Protein 4O29 (pdb70)

InterPro domains:
  IPR000682 Protein-L-isoaspartate(D-aspartate) O-methyltransferase [MF_00090] (1-205)
  IPR000682 Protein-L-isoaspartate(D-aspartate) O-methyltransferase [PS01279] (131-146)
  IPR000682 Protein-L-isoaspartate(D-aspartate) O-methyltransferase [PTHR11579] (3-204)
  IPR000682 Protein-L-isoaspartate(D-aspartate) O-methyltransferase [TIGR00080] (3-204)
  IPR029063 S-adenosyl-L-methionine-dependent methyltransferase superfamily [G3DSA:3.40.50.150] (1-205)
  IPR029063 S-adenosyl-L-methionine-dependent methyltransferase superfamily [SSF53335] (3-204)

Organism: Pyrobaculum aerophilum (strain ATCC 51768 / DSM 7523 / JCM 9630 / CIP 104966 / NBRC 100827 / IM2) (NCBI:txid178306)

Structure (mmCIF, N/CA/C/O backbone):
data_4O29
#
_entry.id   4O29
#
_cell.length_a   73.720
_cell.length_b   35.670
_cell.length_c   66.290
_cell.angle_alpha   90.000
_cell.angle_beta   100.310
_cell.angle_gamma   90.000
#
_symmetry.space_group_name_H-M   'C 1 2 1'
#
loop_
_entity.id
_entity.type
_entity.pdbx_description
1 polymer 'Protein-L-isoaspartate O-methyltransferase'
2 non-polymer S-ADENOSYL-L-HOMOCYSTEINE
3 water water
#
loop_
_atom_site.group_PDB
_atom_site.id
_atom_site.type_symbol
_atom_site.label_atom_id
_atom_site.label_alt_id
_atom_site.label_comp_id
_atom_site.label_asym_id
_atom_site.label_entity_id
_atom_site.label_seq_id
_atom_site.pdbx_PDB_ins_code
_atom_site.Cartn_x
_atom_site.Cartn_y
_atom_site.Cartn_z
_atom_site.occupancy
_atom_site.B_iso_or_equiv
_atom_site.auth_seq_id
_atom_site.auth_comp_id
_atom_site.auth_asym_id
_atom_site.auth_atom_id
_atom_site.pdbx_PDB_model_num
ATOM 1 N N . ALA A 1 2 ? 58.144 43.605 42.293 1.00 73.31 -1 ALA A N 1
ATOM 2 C CA . ALA A 1 2 ? 58.359 45.041 42.139 1.00 73.46 -1 ALA A CA 1
ATOM 3 C C . ALA A 1 2 ? 58.027 45.529 40.721 1.00 78.18 -1 ALA A C 1
ATOM 4 O O . ALA A 1 2 ? 57.231 46.462 40.587 1.00 76.81 -1 ALA A O 1
ATOM 6 N N . LEU A 1 3 ? 58.615 44.891 39.674 1.00 76.14 0 LEU A N 1
ATOM 7 C CA . LEU A 1 3 ? 58.403 45.226 38.257 1.00 76.75 0 LEU A CA 1
ATOM 8 C C . LEU A 1 3 ? 56.950 45.037 37.808 1.00 77.63 0 LEU A C 1
ATOM 9 O O . LEU A 1 3 ? 56.432 45.870 37.063 1.00 77.19 0 LEU A O 1
ATOM 11 N N . MET A 1 4 ? 56.296 43.948 38.266 1.00 72.20 1 MET A N 1
ATOM 12 C CA . MET A 1 4 ? 54.889 43.645 37.985 1.00 69.84 1 MET A CA 1
ATOM 13 C C . MET A 1 4 ? 53.980 44.682 38.654 1.00 69.00 1 MET A C 1
ATOM 14 O O . MET A 1 4 ? 52.955 45.045 38.084 1.00 68.25 1 MET A O 1
ATOM 19 N N . ALA A 1 5 ? 54.363 45.154 39.862 1.00 62.33 2 ALA A N 1
ATOM 20 C CA . ALA A 1 5 ? 53.650 46.173 40.631 1.00 58.89 2 ALA A CA 1
ATOM 21 C C . ALA A 1 5 ? 53.831 47.545 39.982 1.00 61.57 2 ALA A C 1
ATOM 22 O O . ALA A 1 5 ? 52.874 48.313 39.933 1.00 59.31 2 ALA A O 1
ATOM 24 N N . LYS A 1 6 ? 55.050 47.840 39.465 1.00 59.53 3 LYS A N 1
ATOM 25 C CA . LYS A 1 6 ? 55.368 49.094 38.777 1.00 60.65 3 LYS A CA 1
ATOM 26 C C . LYS A 1 6 ? 54.587 49.206 37.466 1.00 64.89 3 LYS A C 1
ATOM 27 O O . LYS A 1 6 ? 54.085 50.285 37.150 1.00 64.50 3 LYS A O 1
ATOM 33 N N . ARG A 1 7 ? 54.457 48.083 36.726 1.00 62.14 4 ARG A N 1
ATOM 34 C CA . ARG A 1 7 ? 53.728 48.005 35.457 1.00 63.05 4 ARG A CA 1
ATOM 35 C C . ARG A 1 7 ? 52.209 48.131 35.669 1.00 63.92 4 ARG A C 1
ATOM 36 O O . ARG A 1 7 ? 51.568 48.876 34.929 1.00 64.23 4 ARG A O 1
ATOM 44 N N . LEU A 1 8 ? 51.650 47.410 36.680 1.00 57.25 5 LEU A N 1
ATOM 45 C CA . LEU A 1 8 ? 50.222 47.379 37.034 1.00 54.22 5 LEU A CA 1
ATOM 46 C C . LEU A 1 8 ? 49.637 48.759 37.304 1.00 56.86 5 LEU A C 1
ATOM 47 O O . LEU A 1 8 ? 48.648 49.119 36.675 1.00 55.97 5 LEU A O 1
ATOM 52 N N . VAL A 1 9 ? 50.235 49.518 38.244 1.00 53.92 6 VAL A N 1
ATOM 53 C CA . VAL A 1 9 ? 49.751 50.846 38.634 1.00 53.58 6 VAL A CA 1
ATOM 54 C C . VAL A 1 9 ? 49.932 51.912 37.550 1.00 59.67 6 VAL A C 1
ATOM 55 O O . VAL A 1 9 ? 49.129 52.847 37.483 1.00 59.42 6 VAL A O 1
ATOM 59 N N . GLU A 1 10 ? 50.951 51.740 36.672 1.00 57.90 7 GLU A N 1
ATOM 60 C CA . GLU A 1 10 ? 51.202 52.624 35.530 1.00 59.94 7 GLU A CA 1
ATOM 61 C C . GLU A 1 10 ? 50.126 52.351 34.469 1.00 61.09 7 GLU A C 1
ATOM 62 O O . GLU A 1 10 ? 49.581 53.299 33.905 1.00 61.31 7 GLU A O 1
ATOM 68 N N . GLU A 1 11 ? 49.803 51.049 34.232 1.00 55.50 8 GLU A N 1
ATOM 69 C CA . GLU A 1 11 ? 48.767 50.583 33.301 1.00 55.72 8 GLU A CA 1
ATOM 70 C C . GLU A 1 11 ? 47.410 51.117 33.723 1.00 58.82 8 GLU A C 1
ATOM 71 O O . GLU A 1 11 ? 46.600 51.495 32.879 1.00 59.58 8 GLU A O 1
ATOM 77 N N . LEU A 1 12 ? 47.179 51.149 35.043 1.00 54.02 9 LEU A N 1
ATOM 78 C CA . LEU A 1 12 ? 45.972 51.653 35.684 1.00 52.35 9 LEU A CA 1
ATOM 79 C C . LEU A 1 12 ? 45.859 53.169 35.531 1.00 57.85 9 LEU A C 1
ATOM 80 O O . LEU A 1 12 ? 44.771 53.664 35.236 1.00 57.57 9 LEU A O 1
ATOM 85 N N . GLU A 1 13 ? 46.992 53.894 35.698 1.00 56.47 10 GLU A N 1
ATOM 86 C CA . GLU A 1 13 ? 47.107 55.350 35.569 1.00 58.62 10 GLU A CA 1
ATOM 87 C C . GLU A 1 13 ? 46.695 55.844 34.171 1.00 67.09 10 GLU A C 1
ATOM 88 O O . GLU A 1 13 ? 45.933 56.809 34.078 1.00 67.49 10 GLU A O 1
ATOM 94 N N . ARG A 1 14 ? 47.180 55.177 33.097 1.00 66.85 11 ARG A N 1
ATOM 95 C CA . ARG A 1 14 ? 46.838 55.542 31.715 1.00 70.56 11 ARG A CA 1
ATOM 96 C C . ARG A 1 14 ? 45.384 55.217 31.330 1.00 75.47 11 ARG A C 1
ATOM 97 O O . ARG A 1 14 ? 44.820 55.887 30.460 1.00 77.92 11 ARG A O 1
ATOM 105 N N . ASP A 1 15 ? 44.774 54.215 32.005 1.00 69.49 12 ASP A N 1
ATOM 106 C CA . ASP A 1 15 ? 43.373 53.825 31.815 1.00 68.75 12 ASP A CA 1
ATOM 107 C C . ASP A 1 15 ? 42.458 54.882 32.433 1.00 72.92 12 ASP A C 1
ATOM 108 O O . ASP A 1 15 ? 41.290 54.987 32.054 1.00 73.34 12 ASP A O 1
ATOM 113 N N . GLY A 1 16 ? 43.009 55.646 33.378 1.00 69.14 13 GLY A N 1
ATOM 114 C CA . GLY A 1 16 ? 42.313 56.704 34.096 1.00 68.82 13 GLY A CA 1
ATOM 115 C C . GLY A 1 16 ? 41.575 56.190 35.313 1.00 69.83 13 GLY A C 1
ATOM 116 O O . GLY A 1 16 ? 40.436 56.595 35.560 1.00 69.30 13 GLY A O 1
ATOM 117 N N . ILE A 1 17 ? 42.213 55.278 36.069 1.00 64.25 14 ILE A N 1
ATOM 118 C CA . ILE A 1 17 ? 41.638 54.684 37.274 1.00 61.32 14 ILE A CA 1
ATOM 119 C C . ILE A 1 17 ? 42.330 55.312 38.468 1.00 65.39 14 ILE A C 1
ATOM 120 O O . ILE A 1 17 ? 41.657 55.850 39.348 1.00 64.40 14 ILE A O 1
ATOM 125 N N . VAL A 1 18 ? 43.672 55.253 38.481 1.00 63.17 15 VAL A N 1
ATOM 126 C CA . VAL A 1 18 ? 44.495 55.787 39.554 1.00 63.21 15 VAL A CA 1
ATOM 127 C C . VAL A 1 18 ? 44.888 57.240 39.276 1.00 71.89 15 VAL A C 1
ATOM 128 O O . VAL A 1 18 ? 46.050 57.557 38.999 1.00 73.18 15 VAL A O 1
ATOM 132 N N . LYS A 1 19 ? 43.893 58.123 39.349 1.00 70.56 16 LYS A N 1
ATOM 133 C CA . LYS A 1 19 ? 44.055 59.557 39.127 1.00 73.62 16 LYS A CA 1
ATOM 134 C C . LYS A 1 19 ? 44.995 60.160 40.188 1.00 78.35 16 LYS A C 1
ATOM 135 O O . LYS A 1 19 ? 45.876 60.959 39.859 1.00 80.75 16 LYS A O 1
ATOM 141 N N . SER A 1 20 ? 44.827 59.742 41.451 1.00 72.51 17 SER A N 1
ATOM 142 C CA . SER A 1 20 ? 45.659 60.229 42.539 1.00 72.72 17 SER A CA 1
ATOM 143 C C . SER A 1 20 ? 46.978 59.496 42.667 1.00 75.96 17 SER A C 1
ATOM 144 O O . SER A 1 20 ? 47.050 58.253 42.701 1.00 74.06 17 SER A O 1
ATOM 147 N N . GLU A 1 21 ? 48.026 60.299 42.872 1.00 73.44 18 GLU A N 1
ATOM 148 C CA . GLU A 1 21 ? 49.366 59.794 43.123 1.00 73.17 18 GLU A CA 1
ATOM 149 C C . GLU A 1 21 ? 49.374 59.112 44.491 1.00 73.48 18 GLU A C 1
ATOM 150 O O . GLU A 1 21 ? 50.001 58.069 44.637 1.00 72.46 18 GLU A O 1
ATOM 156 N N . ARG A 1 22 ? 48.650 59.674 45.477 1.00 68.12 19 ARG A N 1
ATOM 157 C CA . ARG A 1 22 ? 48.544 59.127 46.830 1.00 65.71 19 ARG A CA 1
ATOM 158 C C . ARG A 1 22 ? 47.983 57.712 46.775 1.00 67.42 19 ARG A C 1
ATOM 159 O O . ARG A 1 22 ? 48.540 56.816 47.410 1.00 65.88 19 ARG A O 1
ATOM 167 N N . VAL A 1 23 ? 46.915 57.505 45.978 1.00 63.73 20 VAL A N 1
ATOM 168 C CA . VAL A 1 23 ? 46.294 56.185 45.786 1.00 61.31 20 VAL A CA 1
ATOM 169 C C . VAL A 1 23 ? 47.300 55.223 45.147 1.00 65.20 20 VAL A C 1
ATOM 170 O O . VAL A 1 23 ? 47.380 54.066 45.556 1.00 63.98 20 VAL A O 1
ATOM 174 N N . LYS A 1 24 ? 48.063 55.700 44.158 1.00 62.22 21 LYS A N 1
ATOM 175 C CA . LYS A 1 24 ? 49.049 54.898 43.445 1.00 62.07 21 LYS A CA 1
ATOM 176 C C . LYS A 1 24 ? 50.154 54.416 44.365 1.00 64.94 21 LYS A C 1
ATOM 177 O O . LYS A 1 24 ? 50.508 53.233 44.321 1.00 64.01 21 LYS A O 1
ATOM 183 N N . ARG A 1 25 ? 50.705 55.333 45.189 1.00 61.91 22 ARG A N 1
ATOM 184 C CA . ARG A 1 25 ? 51.771 54.978 46.125 1.00 62.12 22 ARG A CA 1
ATOM 185 C C . ARG A 1 25 ? 51.326 53.834 47.017 1.00 62.96 22 ARG A C 1
ATOM 186 O O . ARG A 1 25 ? 52.110 52.912 47.233 1.00 63.11 22 ARG A O 1
ATOM 194 N N . ALA A 1 26 ? 50.057 53.867 47.487 1.00 56.26 23 ALA A N 1
ATOM 195 C CA . ALA A 1 26 ? 49.482 52.823 48.324 1.00 53.88 23 ALA A CA 1
ATOM 196 C C . ALA A 1 26 ? 49.467 51.500 47.572 1.00 55.99 23 ALA A C 1
ATOM 197 O O . ALA A 1 26 ? 49.842 50.474 48.136 1.00 55.26 23 ALA A O 1
ATOM 199 N N . LEU A 1 27 ? 49.098 51.528 46.289 1.00 51.35 24 LEU A N 1
ATOM 200 C CA . LEU A 1 27 ? 49.063 50.310 45.499 1.00 50.21 24 LEU A CA 1
ATOM 201 C C . LEU A 1 27 ? 50.443 49.721 45.327 1.00 55.77 24 LEU A C 1
ATOM 202 O O . LEU A 1 27 ? 50.629 48.516 45.536 1.00 56.02 24 LEU A O 1
ATOM 207 N N . LEU A 1 28 ? 51.417 50.582 45.014 1.00 53.16 25 LEU A N 1
ATOM 208 C CA . LEU A 1 28 ? 52.796 50.148 44.844 1.00 54.36 25 LEU A CA 1
ATOM 209 C C . LEU A 1 28 ? 53.344 49.591 46.145 1.00 58.19 25 LEU A C 1
ATOM 210 O O . LEU A 1 28 ? 53.972 48.532 46.140 1.00 58.85 25 LEU A O 1
ATOM 215 N N . THR A 1 29 ? 53.051 50.258 47.264 1.00 53.83 26 THR A N 1
ATOM 216 C CA . THR A 1 29 ? 53.527 49.809 48.564 1.00 53.92 26 THR A CA 1
ATOM 217 C C . THR A 1 29 ? 52.918 48.480 48.938 1.00 55.71 26 THR A C 1
ATOM 218 O O . THR A 1 29 ? 53.608 47.626 49.501 1.00 56.51 26 THR A O 1
ATOM 222 N N . VAL A 1 30 ? 51.628 48.321 48.656 1.00 49.67 27 VAL A N 1
ATOM 223 C CA . VAL A 1 30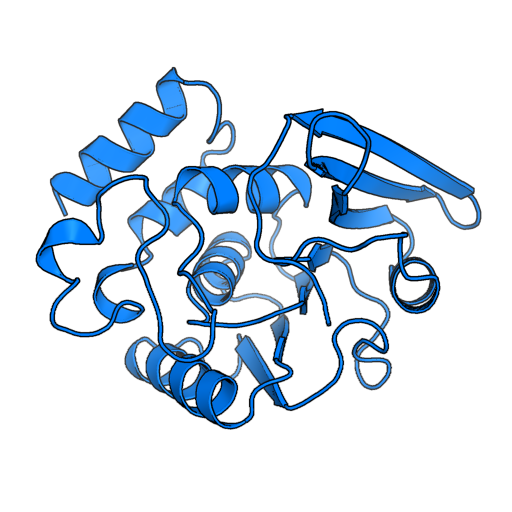 ? 50.955 47.128 49.129 1.00 48.63 27 VAL A CA 1
ATOM 224 C C . VAL A 1 30 ? 51.182 45.830 48.349 1.00 54.52 27 VAL A C 1
ATOM 225 O O . VAL A 1 30 ? 50.738 45.695 47.198 1.00 54.04 27 VAL A O 1
ATOM 229 N N . PRO A 1 31 ? 51.791 44.811 49.031 1.00 52.50 28 PRO A N 1
ATOM 230 C CA . PRO A 1 31 ? 51.963 43.508 48.383 1.00 53.06 28 PRO A CA 1
ATOM 231 C C . PRO A 1 31 ? 50.677 42.680 48.426 1.00 55.14 28 PRO A C 1
ATOM 232 O O . PRO A 1 31 ? 50.214 42.250 49.487 1.00 54.72 28 PRO A O 1
ATOM 236 N N . ARG A 1 32 ? 50.090 42.485 47.249 1.00 50.39 29 ARG A N 1
ATOM 237 C CA . ARG A 1 32 ? 48.868 41.719 47.044 1.00 49.15 29 ARG A CA 1
ATOM 238 C C . ARG A 1 32 ? 49.160 40.242 47.263 1.00 55.38 29 ARG A C 1
ATOM 239 O O . ARG A 1 32 ? 48.295 39.519 47.733 1.00 54.45 29 ARG A O 1
ATOM 247 N N . GLU A 1 33 ? 50.384 39.802 46.928 1.00 54.65 30 GLU A N 1
ATOM 248 C CA . GLU A 1 33 ? 50.922 38.451 47.109 1.00 56.70 30 GLU A CA 1
ATOM 249 C C . GLU A 1 33 ? 50.717 38.002 48.558 1.00 62.02 30 GLU A C 1
ATOM 250 O O . GLU A 1 33 ? 50.405 36.844 48.817 1.00 63.33 30 GLU A O 1
ATOM 256 N N . GLU A 1 34 ? 50.863 38.938 49.495 1.00 57.62 31 GLU A N 1
ATOM 257 C CA . GLU A 1 34 ? 50.691 38.661 50.904 1.00 57.57 31 GLU A CA 1
ATOM 258 C C . GLU A 1 34 ? 49.236 38.587 51.378 1.00 59.64 31 GLU A C 1
ATOM 259 O O . GLU A 1 34 ? 48.998 38.233 52.533 1.00 59.85 31 GLU A O 1
ATOM 265 N N . PHE A 1 35 ? 48.271 38.903 50.510 1.00 54.68 32 PHE A N 1
ATOM 266 C CA . PHE A 1 35 ? 46.848 38.808 50.847 1.00 53.38 32 PHE A CA 1
ATOM 267 C C . PHE A 1 35 ? 46.203 37.644 50.119 1.00 58.85 32 PHE A C 1
ATOM 268 O O . PHE A 1 35 ? 45.133 37.183 50.500 1.00 58.48 32 PHE A O 1
ATOM 276 N N . VAL A 1 36 ? 46.864 37.155 49.077 1.00 57.13 33 VAL A N 1
ATOM 277 C CA . VAL A 1 36 ? 46.374 36.009 48.332 1.00 58.78 33 VAL A CA 1
ATOM 278 C C . VAL A 1 36 ? 46.916 34.762 48.993 1.00 65.44 33 VAL A C 1
ATOM 279 O O . VAL A 1 36 ? 47.888 34.845 49.752 1.00 66.24 33 VAL A O 1
ATOM 283 N N . LEU A 1 37 ? 46.275 33.624 48.740 1.00 63.31 34 LEU A N 1
ATOM 284 C CA . LEU A 1 37 ? 46.717 32.360 49.296 1.00 65.98 34 LEU A CA 1
ATOM 285 C C . LEU A 1 37 ? 47.867 31.815 48.431 1.00 72.30 34 LEU A C 1
ATOM 286 O O . LEU A 1 37 ? 47.743 31.790 47.207 1.00 71.69 34 LEU A O 1
ATOM 291 N N . PRO A 1 38 ? 49.010 31.467 49.070 1.00 71.37 35 PRO A N 1
ATOM 292 C CA . PRO A 1 38 ? 50.192 30.936 48.362 1.00 73.66 35 PRO A CA 1
ATOM 293 C C . PRO A 1 38 ? 50.196 30.511 46.887 1.00 79.20 35 PRO A C 1
ATOM 294 O O . PRO A 1 38 ? 51.145 30.840 46.182 1.00 79.54 35 PRO A O 1
ATOM 298 N N . GLU A 1 39 ? 49.171 29.769 46.436 1.00 76.57 36 GLU A N 1
ATOM 299 C CA . GLU A 1 39 ? 49.022 29.297 45.057 1.00 77.48 36 GLU A CA 1
ATOM 300 C C . GLU A 1 39 ? 48.743 30.418 44.048 1.00 78.28 36 GLU A C 1
ATOM 301 O O . GLU A 1 39 ? 49.278 30.390 42.942 1.00 79.37 36 GLU A O 1
ATOM 307 N N . TYR A 1 40 ? 47.963 31.428 44.459 1.00 70.90 37 TYR A N 1
ATOM 308 C CA . TYR A 1 40 ? 47.625 32.588 43.636 1.00 68.39 37 TYR A CA 1
ATOM 309 C C . TYR A 1 40 ? 48.683 33.691 43.724 1.00 69.72 37 TYR A C 1
ATOM 310 O O . TYR A 1 40 ? 48.448 34.805 43.244 1.00 68.55 37 TYR A O 1
ATOM 319 N N . ARG A 1 41 ? 49.853 33.388 44.320 1.00 65.44 38 ARG A N 1
ATOM 320 C CA . ARG A 1 41 ? 50.921 34.379 44.443 1.00 63.80 38 ARG A CA 1
ATOM 321 C C . ARG A 1 41 ? 51.480 34.799 43.108 1.00 67.16 38 ARG A C 1
ATOM 322 O O . ARG A 1 41 ? 51.733 35.985 42.906 1.00 64.30 38 ARG A O 1
ATOM 330 N N . MET A 1 42 ? 51.592 33.846 42.169 1.00 66.75 39 MET A N 1
ATOM 331 C CA . MET A 1 42 ? 52.077 34.093 40.816 1.00 67.87 39 MET A CA 1
ATOM 332 C C . MET A 1 42 ? 51.143 35.063 40.092 1.00 70.84 39 MET A C 1
ATOM 333 O O . MET A 1 42 ? 51.624 35.995 39.446 1.00 70.69 39 MET A O 1
ATOM 338 N N . MET A 1 43 ? 49.825 34.875 40.231 1.00 66.44 40 MET A N 1
ATOM 339 C CA . MET A 1 43 ? 48.843 35.733 39.574 1.00 65.09 40 MET A CA 1
ATOM 340 C C . MET A 1 43 ? 48.394 36.946 40.374 1.00 67.01 40 MET A C 1
ATOM 341 O O . MET A 1 43 ? 47.477 37.640 39.949 1.00 65.47 40 MET A O 1
ATOM 346 N N . ALA A 1 44 ? 49.003 37.199 41.535 1.00 63.58 41 ALA A N 1
ATOM 347 C CA . ALA A 1 44 ? 48.591 38.320 42.386 1.00 61.39 41 ALA A CA 1
ATOM 348 C C . ALA A 1 44 ? 48.639 39.667 41.711 1.00 65.23 41 ALA A C 1
ATOM 349 O O . ALA A 1 44 ? 47.726 40.477 41.899 1.00 63.31 41 ALA A O 1
ATOM 351 N N . TYR A 1 45 ? 49.679 39.914 40.914 1.00 63.27 42 TYR A N 1
ATOM 352 C CA . TYR A 1 45 ? 49.738 41.196 40.259 1.00 62.71 42 TYR A CA 1
ATOM 353 C C . TYR A 1 45 ? 48.778 41.373 39.105 1.00 66.89 42 TYR A C 1
ATOM 354 O O . TYR A 1 45 ? 48.476 42.513 38.761 1.00 66.04 42 TYR A O 1
ATOM 363 N N . GLU A 1 46 ? 48.201 40.280 38.576 1.00 64.06 43 GLU A N 1
ATOM 364 C CA . GLU A 1 46 ? 47.194 40.417 37.539 1.00 64.06 43 GLU A CA 1
ATOM 365 C C . GLU A 1 46 ? 45.956 41.136 38.070 1.00 65.84 43 GLU A C 1
ATOM 366 O O . GLU A 1 46 ? 45.549 40.952 39.224 1.00 64.08 43 GLU A O 1
ATOM 372 N N . ASP A 1 47 ? 45.397 41.995 37.211 1.00 62.25 44 ASP A N 1
ATOM 373 C CA . ASP A 1 47 ? 44.270 42.877 37.476 1.00 60.43 44 ASP A CA 1
ATOM 374 C C . ASP A 1 47 ? 42.893 42.212 37.468 1.00 65.41 44 ASP A C 1
ATOM 375 O O . ASP A 1 47 ? 41.921 42.836 37.037 1.00 65.33 44 ASP A O 1
ATOM 380 N N . ARG A 1 48 ? 42.785 40.965 37.949 1.00 62.99 45 ARG A N 1
ATOM 381 C CA . ARG A 1 48 ? 41.494 40.275 38.017 1.00 63.55 45 ARG A CA 1
ATOM 382 C C . ARG A 1 48 ? 41.195 39.751 39.440 1.00 67.60 45 ARG A C 1
ATOM 383 O O . ARG A 1 48 ? 42.136 39.359 40.130 1.00 67.23 45 ARG A O 1
ATOM 391 N N . PRO A 1 49 ? 39.907 39.650 39.880 1.00 64.50 46 PRO A N 1
ATOM 392 C CA . PRO A 1 49 ? 39.620 39.151 41.240 1.00 63.92 46 PRO A CA 1
ATOM 393 C C . PRO A 1 49 ? 39.917 37.668 41.516 1.00 71.87 46 PRO A C 1
ATOM 394 O O . PRO A 1 49 ? 39.125 36.767 41.206 1.00 73.44 46 PRO A O 1
ATOM 398 N N . LEU A 1 50 ? 41.073 37.433 42.131 1.00 69.37 47 LEU A N 1
ATOM 399 C CA . LEU A 1 50 ? 41.538 36.093 42.445 1.00 71.25 47 LEU A CA 1
ATOM 400 C C . LEU A 1 50 ? 40.619 35.387 43.432 1.00 75.85 47 LEU A C 1
ATOM 401 O O . LEU A 1 50 ? 40.031 36.049 44.290 1.00 73.26 47 LEU A O 1
ATOM 406 N N . PRO A 1 51 ? 40.442 34.048 43.303 1.00 75.46 48 PRO A N 1
ATOM 407 C CA . PRO A 1 51 ? 39.547 33.341 44.234 1.00 75.84 48 PRO A CA 1
ATOM 408 C C . PRO A 1 51 ? 40.102 33.213 45.647 1.00 78.71 48 PRO A C 1
ATOM 409 O O . PRO A 1 51 ? 41.308 33.057 45.839 1.00 78.34 48 PRO A O 1
ATOM 413 N N . LEU A 1 52 ? 39.189 33.240 46.639 1.00 74.87 49 LEU A N 1
ATOM 414 C CA . LEU A 1 52 ? 39.434 33.071 48.076 1.00 74.54 49 LEU A CA 1
ATOM 415 C C . LEU A 1 52 ? 38.385 32.100 48.656 1.00 80.23 49 LEU A C 1
ATOM 416 O O . LEU A 1 52 ? 37.271 31.992 48.121 1.00 81.42 49 LEU A O 1
ATOM 421 N N . PHE A 1 53 ? 38.722 31.425 49.770 1.00 76.11 50 PHE A N 1
ATOM 422 C CA . PHE A 1 53 ? 37.815 30.494 50.439 1.00 77.24 50 PHE A CA 1
ATOM 423 C C . PHE A 1 53 ? 36.614 31.232 51.007 1.00 78.33 50 PHE A C 1
ATOM 424 O O . PHE A 1 53 ? 36.763 32.370 51.441 1.00 74.77 50 PHE A O 1
ATOM 432 N N . ALA A 1 54 ? 35.423 30.590 50.957 1.00 77.19 51 ALA A N 1
ATOM 433 C CA . ALA A 1 54 ? 34.111 31.015 51.472 1.00 76.81 51 ALA A CA 1
ATOM 434 C C . ALA A 1 54 ? 33.316 32.055 50.661 1.00 79.07 51 ALA A C 1
ATOM 435 O O . ALA A 1 54 ? 32.494 32.796 51.220 1.00 77.52 51 ALA A O 1
ATOM 437 N N . GLY A 1 55 ? 33.521 32.062 49.347 1.00 76.09 52 GLY A N 1
ATOM 438 C CA . GLY A 1 55 ? 32.823 32.978 48.445 1.00 74.85 52 GLY A CA 1
ATOM 439 C C . GLY A 1 55 ? 33.517 34.311 48.245 1.00 76.27 52 GLY A C 1
ATOM 440 O O . GLY A 1 55 ? 33.179 35.069 47.333 1.00 75.36 52 GLY A O 1
ATOM 441 N N . ALA A 1 56 ? 34.509 34.593 49.100 1.00 71.74 53 ALA A N 1
ATOM 442 C CA . ALA A 1 56 ? 35.317 35.800 49.022 1.00 69.04 53 ALA A CA 1
ATOM 443 C C . ALA A 1 56 ? 36.177 35.746 47.764 1.00 73.98 53 ALA A C 1
ATOM 444 O O . ALA A 1 56 ? 36.448 34.664 47.236 1.00 75.70 53 ALA A O 1
ATOM 446 N N . THR A 1 57 ? 36.564 36.918 47.271 1.00 69.03 54 THR A N 1
ATOM 447 C CA . THR A 1 57 ? 37.455 37.115 46.136 1.00 68.88 54 THR A CA 1
ATOM 448 C C . THR A 1 57 ? 38.211 38.396 46.418 1.00 70.86 54 THR A C 1
ATOM 449 O O . THR A 1 57 ? 37.587 39.409 46.750 1.00 69.57 54 THR A O 1
ATOM 453 N N . ILE A 1 58 ? 39.552 38.345 46.340 1.00 66.75 55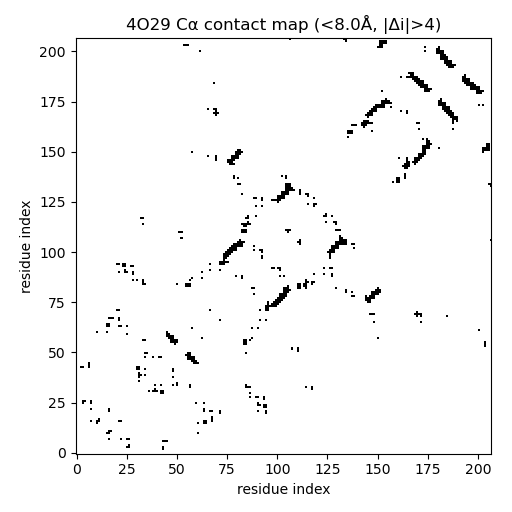 ILE A N 1
ATOM 454 C CA . ILE A 1 58 ? 40.397 39.519 46.557 1.00 64.51 55 ILE A CA 1
ATOM 455 C C . ILE A 1 58 ? 40.066 40.475 45.414 1.00 68.18 55 ILE A C 1
ATOM 456 O O . ILE A 1 58 ? 40.290 40.146 44.244 1.00 69.13 55 ILE A O 1
ATOM 461 N N . SER A 1 59 ? 39.423 41.593 45.758 1.00 63.08 56 SER A N 1
ATOM 462 C CA . SER A 1 59 ? 38.972 42.592 44.801 1.00 62.31 56 SER A CA 1
ATOM 463 C C . SER A 1 59 ? 40.112 43.071 43.922 1.00 64.46 56 SER A C 1
ATOM 464 O O . SER A 1 59 ? 41.173 43.417 44.442 1.00 64.11 56 SER A O 1
ATOM 467 N N . ALA A 1 60 ? 39.917 43.009 42.599 1.00 59.89 57 ALA A N 1
ATOM 468 C CA . ALA A 1 60 ? 40.907 43.389 41.592 1.00 59.76 57 ALA A CA 1
ATOM 469 C C . ALA A 1 60 ? 41.584 44.739 41.865 1.00 60.61 57 ALA A C 1
ATOM 470 O O . ALA A 1 60 ? 40.939 45.624 42.434 1.00 58.46 57 ALA A O 1
ATOM 472 N N . PRO A 1 61 ? 42.866 44.932 41.446 1.00 57.11 58 PRO A N 1
ATOM 473 C CA . PRO A 1 61 ? 43.550 46.219 41.696 1.00 56.40 58 PRO A CA 1
ATOM 474 C C . PRO A 1 61 ? 42.870 47.437 41.075 1.00 59.89 58 PRO A C 1
ATOM 475 O O . PRO A 1 61 ? 43.149 48.558 41.509 1.00 58.98 58 PRO A O 1
ATOM 479 N N . HIS A 1 62 ? 41.966 47.231 40.090 1.00 56.75 59 HIS A N 1
ATOM 480 C CA . HIS A 1 62 ? 41.231 48.352 39.523 1.00 57.00 59 HIS A CA 1
ATOM 481 C C . HIS A 1 62 ? 40.042 48.694 40.431 1.00 58.34 59 HIS A C 1
ATOM 482 O O . HIS A 1 62 ? 39.860 49.866 40.781 1.00 58.42 59 HIS A O 1
ATOM 489 N N . MET A 1 63 ? 39.323 47.651 40.913 1.00 52.03 60 MET A N 1
ATOM 490 C CA . MET A 1 63 ? 38.182 47.784 41.822 1.00 50.19 60 MET A CA 1
ATOM 491 C C . MET A 1 63 ? 38.577 48.539 43.107 1.00 53.55 60 MET A C 1
ATOM 492 O O . MET A 1 63 ? 37.786 49.327 43.632 1.00 52.76 60 MET A O 1
ATOM 497 N N . VAL A 1 64 ? 39.810 48.295 43.594 1.00 49.95 61 VAL A N 1
ATOM 498 C CA . VAL A 1 64 ? 40.381 48.863 44.821 1.00 48.47 61 VAL A CA 1
ATOM 499 C C . VAL A 1 64 ? 40.806 50.321 44.632 1.00 52.27 61 VAL A C 1
ATOM 500 O O . VAL A 1 64 ? 40.629 51.138 45.545 1.00 52.31 61 VAL A O 1
ATOM 504 N N . ALA A 1 65 ? 41.370 50.645 43.461 1.00 48.67 62 ALA A N 1
ATOM 505 C CA . ALA A 1 65 ? 41.851 51.994 43.163 1.00 49.09 62 ALA A CA 1
ATOM 506 C C . ALA A 1 65 ? 40.697 52.967 42.973 1.00 53.86 62 ALA A C 1
ATOM 507 O O . ALA A 1 65 ? 40.805 54.128 43.345 1.00 54.19 62 ALA A O 1
ATOM 509 N N . MET A 1 66 ? 39.600 52.481 42.401 1.00 50.61 63 MET A N 1
ATOM 510 C CA . MET A 1 66 ? 38.364 53.206 42.134 1.00 51.11 63 MET A CA 1
ATOM 511 C C . MET A 1 66 ? 37.716 53.650 43.449 1.00 53.76 63 MET A C 1
ATOM 512 O O . MET A 1 66 ? 37.310 54.799 43.575 1.00 54.22 63 MET A O 1
ATOM 517 N N . MET A 1 67 ? 37.662 52.745 44.433 1.00 48.68 64 MET A N 1
ATOM 518 C CA . MET A 1 67 ? 37.062 52.979 45.739 1.00 47.67 64 MET A CA 1
ATOM 519 C C . MET A 1 67 ? 37.883 53.895 46.623 1.00 52.08 64 MET A C 1
ATOM 520 O O . MET A 1 67 ? 37.314 54.759 47.286 1.00 51.86 64 MET A O 1
ATOM 525 N N . CYS A 1 68 ? 39.215 53.736 46.602 1.00 49.26 65 CYS A N 1
ATOM 526 C CA . CYS A 1 68 ? 40.116 54.602 47.352 1.00 49.80 65 CYS A CA 1
ATOM 527 C C . CYS A 1 68 ? 40.052 55.997 46.768 1.00 53.66 65 CYS A C 1
ATOM 528 O O . CYS A 1 68 ? 39.880 56.940 47.521 1.00 54.27 65 CYS A O 1
ATOM 531 N N . GLU A 1 69 ? 40.111 56.121 45.429 1.00 49.68 66 GLU A N 1
ATOM 532 C CA . GLU A 1 69 ? 40.013 57.385 44.696 1.00 50.75 66 GLU A CA 1
ATOM 533 C C . GLU A 1 69 ? 38.716 58.128 45.060 1.00 53.04 66 GLU A C 1
ATOM 534 O O . GLU A 1 69 ? 38.748 59.335 45.286 1.00 53.72 66 GLU A O 1
ATOM 540 N N . LEU A 1 70 ? 37.595 57.398 45.149 1.00 47.41 67 LEU A N 1
ATOM 541 C CA . LEU A 1 70 ? 36.306 57.999 45.454 1.00 47.45 67 LEU A CA 1
ATOM 542 C C . LEU A 1 70 ? 36.072 58.470 46.873 1.00 51.40 67 LEU A C 1
ATOM 543 O O . LEU A 1 70 ? 35.282 59.394 47.064 1.00 52.00 67 LEU A O 1
ATOM 548 N N . ILE A 1 71 ? 36.747 57.869 47.863 1.00 46.71 68 ILE A N 1
ATOM 549 C CA . ILE A 1 71 ? 36.618 58.268 49.271 1.00 46.60 68 ILE A CA 1
ATOM 550 C C . ILE A 1 71 ? 37.473 59.506 49.647 1.00 52.58 68 ILE A C 1
ATOM 551 O O . ILE A 1 71 ? 37.430 59.954 50.804 1.00 52.50 68 ILE A O 1
ATOM 556 N N . GLU A 1 72 ? 38.253 60.033 48.671 1.00 50.49 69 GLU A N 1
ATOM 557 C CA . GLU A 1 72 ? 39.159 61.183 48.806 1.00 52.77 69 GLU A CA 1
ATOM 558 C C . GLU A 1 72 ? 40.174 60.955 49.944 1.00 57.87 69 GLU A C 1
ATOM 559 O O . GLU A 1 72 ? 39.974 61.422 51.069 1.00 58.47 69 GLU A O 1
ATOM 565 N N . PRO A 1 73 ? 41.247 60.171 49.691 1.00 54.29 70 PRO A N 1
ATOM 566 C CA . PRO A 1 73 ? 42.193 59.859 50.773 1.00 54.25 70 PRO A CA 1
ATOM 567 C C . PRO A 1 73 ? 43.056 61.022 51.224 1.00 61.00 70 PRO A C 1
ATOM 568 O O . PRO A 1 73 ? 43.712 61.671 50.410 1.00 62.93 70 PRO A O 1
ATOM 572 N N . ARG A 1 74 ? 43.060 61.266 52.537 1.00 57.55 71 ARG A N 1
ATOM 573 C CA . ARG A 1 74 ? 43.867 62.289 53.204 1.00 60.07 71 ARG A CA 1
ATOM 574 C C . ARG A 1 74 ? 44.321 61.678 54.540 1.00 63.71 71 ARG A C 1
ATOM 575 O O . ARG A 1 74 ? 43.671 60.726 54.969 1.00 61.68 71 ARG A O 1
ATOM 583 N N . PRO A 1 75 ? 45.394 62.142 55.236 1.00 61.73 72 PRO A N 1
ATOM 584 C CA . PRO A 1 75 ? 45.753 61.499 56.516 1.00 61.27 72 PRO A CA 1
ATOM 585 C C . PRO A 1 75 ? 44.833 61.858 57.690 1.00 65.28 72 PRO A C 1
ATOM 586 O O . PRO A 1 75 ? 44.265 62.955 57.730 1.00 65.81 72 PRO A O 1
ATOM 590 N N . GLY A 1 76 ? 44.709 60.918 58.628 1.00 61.35 73 GLY A N 1
ATOM 591 C CA . GLY A 1 76 ? 43.879 61.049 59.826 1.00 61.90 73 GLY A CA 1
ATOM 592 C C . GLY A 1 76 ? 42.427 60.656 59.623 1.00 63.56 73 GLY A C 1
ATOM 593 O O . GLY A 1 76 ? 41.533 61.255 60.226 1.00 64.93 73 GLY A O 1
ATOM 594 N N . MET A 1 77 ? 42.185 59.676 58.748 1.00 56.12 74 MET A N 1
ATOM 595 C CA . MET A 1 77 ? 40.840 59.231 58.441 1.00 53.17 74 MET A CA 1
ATOM 596 C C . MET A 1 77 ? 40.453 58.034 59.280 1.00 55.36 74 MET A C 1
ATOM 597 O O . MET A 1 77 ? 41.247 57.112 59.490 1.00 54.86 74 MET A O 1
ATOM 602 N N . LYS A 1 78 ? 39.202 58.042 59.723 1.00 50.18 75 LYS A N 1
ATOM 603 C CA . LYS A 1 78 ? 38.533 56.926 60.384 1.00 47.83 75 LYS A CA 1
ATOM 604 C C . LYS A 1 78 ? 37.731 56.270 59.199 1.00 47.76 75 LYS A C 1
ATOM 605 O O . LYS A 1 78 ? 36.907 56.951 58.578 1.00 46.44 75 LYS A O 1
ATOM 611 N N . ILE A 1 79 ? 38.068 55.009 58.805 1.00 41.81 76 ILE A N 1
ATOM 612 C CA . ILE A 1 79 ? 37.435 54.321 57.661 1.00 39.04 76 ILE A CA 1
ATOM 613 C C . ILE A 1 79 ? 36.791 52.998 58.063 1.00 43.10 76 ILE A C 1
ATOM 614 O O . ILE A 1 79 ? 37.402 52.240 58.805 1.00 42.90 76 ILE A O 1
ATOM 619 N N . LEU A 1 80 ? 35.572 52.723 57.551 1.00 40.41 77 LEU A N 1
ATOM 620 C CA . LEU A 1 80 ? 34.838 51.482 57.771 1.00 40.79 77 LEU A CA 1
ATOM 621 C C . LEU A 1 80 ? 34.785 50.653 56.496 1.00 46.17 77 LEU A C 1
ATOM 622 O O . LEU A 1 80 ? 33.982 50.939 55.598 1.00 46.06 77 LEU A O 1
ATOM 627 N N . GLU A 1 81 ? 35.610 49.605 56.426 1.00 43.67 78 GLU A N 1
ATOM 628 C CA . GLU A 1 81 ? 35.565 48.729 55.270 1.00 43.20 78 GLU A CA 1
ATOM 629 C C . GLU A 1 81 ? 34.589 47.593 55.529 1.00 48.07 78 GLU A C 1
ATOM 630 O O . GLU A 1 81 ? 34.775 46.795 56.448 1.00 48.86 78 GLU A O 1
ATOM 636 N N . VAL A 1 82 ? 33.529 47.543 54.732 1.00 44.84 79 VAL A N 1
ATOM 637 C CA . VAL A 1 82 ? 32.512 46.505 54.853 1.00 45.58 79 VAL A CA 1
ATOM 638 C C . VAL A 1 82 ? 32.918 45.307 53.995 1.00 49.15 79 VAL A C 1
ATOM 639 O O . VAL A 1 82 ? 33.093 45.432 52.778 1.00 48.30 79 VAL A O 1
ATOM 643 N N . GLY A 1 83 ? 33.060 44.158 54.645 1.00 45.95 80 GLY A N 1
ATOM 644 C CA . GLY A 1 83 ? 33.430 42.928 53.965 1.00 45.70 80 GLY A CA 1
ATOM 645 C C . GLY A 1 83 ? 34.915 42.851 53.737 1.00 47.95 80 GLY A C 1
ATOM 646 O O . GLY A 1 83 ? 35.380 42.940 52.599 1.00 47.22 80 GLY A O 1
ATOM 647 N N . THR A 1 84 ? 35.654 42.656 54.831 1.00 44.76 81 THR A N 1
ATOM 648 C CA . THR A 1 84 ? 37.114 42.565 54.890 1.00 44.71 81 THR A CA 1
ATOM 649 C C . THR A 1 84 ? 37.697 41.598 53.860 1.00 50.20 81 THR A C 1
ATOM 650 O O . THR A 1 84 ? 38.536 42.005 53.060 1.00 48.83 81 THR A O 1
ATOM 654 N N . GLY A 1 85 ? 37.243 40.346 53.895 1.00 49.41 82 GLY A N 1
ATOM 655 C CA . GLY A 1 85 ? 37.735 39.284 53.026 1.00 50.21 82 GLY A CA 1
ATOM 656 C C . GLY A 1 85 ? 39.193 39.021 53.324 1.00 54.42 82 GLY A C 1
ATOM 657 O O . GLY A 1 85 ? 39.536 38.614 54.435 1.00 55.23 82 GLY A O 1
ATOM 658 N N . SER A 1 86 ? 40.064 39.302 52.360 1.00 50.33 83 SER A N 1
ATOM 659 C CA . SER A 1 86 ? 41.496 39.131 52.563 1.00 50.80 83 SER A CA 1
ATOM 660 C C . SER A 1 86 ? 42.080 40.259 53.413 1.00 53.54 83 SER A C 1
ATOM 661 O O . SER A 1 86 ? 43.118 40.061 54.035 1.00 53.89 83 SER A O 1
ATOM 664 N N . GLY A 1 87 ? 41.450 41.430 53.392 1.00 48.89 84 GLY A N 1
ATOM 665 C CA . GLY A 1 87 ? 41.952 42.613 54.079 1.00 48.45 84 GLY A CA 1
ATOM 666 C C . GLY A 1 87 ? 42.937 43.382 53.224 1.00 52.56 84 GLY A C 1
ATOM 667 O O . GLY A 1 87 ? 43.564 44.321 53.725 1.00 51.86 84 GLY A O 1
ATOM 668 N N . TYR A 1 88 ? 43.085 42.999 51.921 1.00 49.21 85 TYR A N 1
ATOM 669 C CA . TYR A 1 88 ? 43.984 43.681 50.989 1.00 49.08 85 TYR A CA 1
ATOM 670 C C . TYR A 1 88 ? 43.570 45.124 50.827 1.00 51.59 85 TYR A C 1
ATOM 671 O O . TYR A 1 88 ? 44.433 45.995 50.898 1.00 52.27 85 TYR A O 1
ATOM 680 N N . HIS A 1 89 ? 42.261 45.388 50.635 1.00 46.03 86 HIS A N 1
ATOM 681 C CA . HIS A 1 89 ? 41.749 46.744 50.483 1.00 44.90 86 HIS A CA 1
ATOM 682 C C . HIS A 1 89 ? 42.086 47.569 51.708 1.00 48.35 86 HIS A C 1
ATOM 683 O O . HIS A 1 89 ? 42.456 48.734 51.567 1.00 47.73 86 HIS A O 1
ATOM 690 N N . ALA A 1 90 ? 41.993 46.953 52.906 1.00 45.53 87 ALA A N 1
ATOM 691 C CA . ALA A 1 90 ? 42.274 47.614 54.180 1.00 45.51 87 ALA A CA 1
ATOM 692 C C . ALA A 1 90 ? 43.723 48.115 54.301 1.00 49.98 87 ALA A C 1
ATOM 693 O O . ALA A 1 90 ? 43.955 49.188 54.863 1.00 50.62 87 ALA A O 1
ATOM 695 N N . ALA A 1 91 ? 44.684 47.358 53.769 1.00 46.36 88 ALA A N 1
ATOM 696 C CA . ALA A 1 91 ? 46.085 47.760 53.815 1.00 47.28 88 ALA A CA 1
ATOM 697 C C . ALA A 1 91 ? 46.333 48.897 52.842 1.00 51.19 88 ALA A C 1
ATOM 698 O O . ALA A 1 91 ? 47.157 49.760 53.121 1.00 52.34 88 ALA A O 1
ATOM 700 N N . VAL A 1 92 ? 45.611 48.907 51.713 1.00 46.35 89 VAL A N 1
ATOM 701 C CA . VAL A 1 92 ? 45.714 49.938 50.681 1.00 46.09 89 VAL A CA 1
ATOM 702 C C . VAL A 1 92 ? 45.153 51.266 51.211 1.00 48.46 89 VAL A C 1
ATOM 703 O O . VAL A 1 92 ? 45.711 52.322 50.922 1.00 48.38 89 VAL A O 1
ATOM 707 N N . CYS A 1 93 ? 44.086 51.201 52.018 1.00 43.75 90 CYS A N 1
ATOM 708 C CA . CYS A 1 93 ? 43.499 52.387 52.630 1.00 43.75 90 CYS A CA 1
ATOM 709 C C . CYS A 1 93 ? 44.395 52.885 53.739 1.00 47.86 90 CYS A C 1
ATOM 710 O O . CYS A 1 93 ? 44.558 54.093 53.895 1.00 48.05 90 CYS A O 1
ATOM 713 N N . ALA A 1 94 ? 45.047 51.957 54.451 1.00 44.24 91 ALA A N 1
ATOM 714 C CA . ALA A 1 94 ? 45.976 52.317 55.504 1.00 45.53 91 ALA A CA 1
ATOM 715 C C . ALA A 1 94 ? 47.173 53.121 54.969 1.00 50.56 91 ALA A C 1
ATOM 716 O O . ALA A 1 94 ? 47.550 54.105 55.601 1.00 51.59 91 ALA A O 1
ATOM 718 N N . GLU A 1 95 ? 47.748 52.734 53.805 1.00 46.80 92 GLU A N 1
ATOM 719 C CA . GLU A 1 95 ? 48.881 53.443 53.185 1.00 48.22 92 GLU A CA 1
ATOM 720 C C . GLU A 1 95 ? 48.465 54.780 52.587 1.00 53.18 92 GLU A C 1
ATOM 721 O O . GLU A 1 95 ? 49.264 55.724 52.575 1.00 54.64 92 GLU A O 1
ATOM 727 N N . ALA A 1 96 ? 47.207 54.846 52.094 1.00 48.56 93 ALA A N 1
ATOM 728 C CA . ALA A 1 96 ? 46.596 56.032 51.488 1.00 48.92 93 ALA A CA 1
ATOM 729 C C . ALA A 1 96 ? 46.434 57.139 52.516 1.00 54.60 93 ALA A C 1
ATOM 730 O O . ALA A 1 96 ? 46.516 58.318 52.158 1.00 55.98 93 ALA A O 1
ATOM 732 N N . ILE A 1 97 ? 46.183 56.759 53.786 1.00 50.66 94 ILE A N 1
ATOM 733 C CA . ILE A 1 97 ? 46.061 57.692 54.908 1.00 52.07 94 ILE A CA 1
ATOM 734 C C . ILE A 1 97 ? 47.419 57.874 55.629 1.00 58.83 94 ILE A C 1
ATOM 735 O O . ILE A 1 97 ? 47.486 58.599 56.625 1.00 60.31 94 ILE A O 1
ATOM 740 N N . GLU A 1 98 ? 48.499 57.215 55.102 1.00 55.62 95 GLU A N 1
ATOM 741 C CA . GLU A 1 98 ? 49.899 57.237 55.592 1.00 57.71 95 GLU A CA 1
ATOM 742 C C . GLU A 1 98 ? 50.125 56.649 57.005 1.00 61.21 95 GLU A C 1
ATOM 743 O O . GLU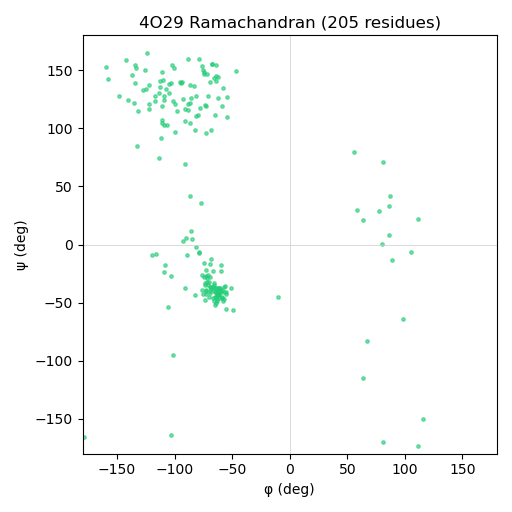 A 1 98 ? 51.157 56.914 57.634 1.00 63.40 95 GLU A O 1
ATOM 749 N N . LYS A 1 99 ? 49.166 55.793 57.449 1.00 54.89 96 LYS A N 1
ATOM 750 C CA . LYS A 1 99 ? 49.034 55.108 58.751 1.00 54.58 96 LYS A CA 1
ATOM 751 C C . LYS A 1 99 ? 48.455 55.976 59.876 1.00 58.90 96 LYS A C 1
ATOM 752 O O . LYS A 1 99 ? 48.264 55.495 61.001 1.00 59.40 96 LYS A O 1
ATOM 758 N N . LYS A 1 100 ? 48.130 57.246 59.543 1.00 55.03 97 LYS A N 1
ATOM 759 C CA . LYS A 1 100 ? 47.498 58.229 60.427 1.00 55.86 97 LYS A CA 1
ATOM 760 C C . LYS A 1 100 ? 45.991 58.052 60.281 1.00 57.51 97 LYS A C 1
ATOM 761 O O . LYS A 1 100 ? 45.443 58.252 59.192 1.00 54.92 97 LYS A O 1
ATOM 767 N N . GLY A 1 101 ? 45.354 57.649 61.372 1.00 54.99 98 GLY A N 1
ATOM 768 C CA . GLY A 1 101 ? 43.933 57.355 61.423 1.00 53.02 98 GLY A CA 1
ATOM 769 C C . GLY A 1 101 ? 43.693 55.892 61.730 1.00 55.02 98 GLY A C 1
ATOM 770 O O . GLY A 1 101 ? 44.486 55.255 62.436 1.00 55.82 98 GLY A O 1
ATOM 771 N N . ARG A 1 102 ? 42.578 55.349 61.233 1.00 48.92 99 ARG A N 1
ATOM 772 C CA . ARG A 1 102 ? 42.223 53.968 61.522 1.00 47.39 99 ARG A CA 1
ATOM 773 C C . ARG A 1 102 ? 41.275 53.378 60.503 1.00 46.99 99 ARG A C 1
ATOM 774 O O . ARG A 1 102 ? 40.368 54.058 60.017 1.00 45.13 99 ARG A O 1
ATOM 782 N N . ILE A 1 103 ? 41.492 52.096 60.192 1.00 42.22 100 ILE A N 1
ATOM 783 C CA . ILE A 1 103 ? 40.687 51.318 59.263 1.00 39.81 100 ILE A CA 1
ATOM 784 C C . ILE A 1 103 ? 39.944 50.297 60.099 1.00 45.08 100 ILE A C 1
ATOM 785 O O . ILE A 1 103 ? 40.547 49.339 60.589 1.00 46.10 100 ILE A O 1
ATOM 790 N N . TYR A 1 104 ? 38.660 50.529 60.321 1.00 41.15 101 TYR A N 1
ATOM 791 C CA . TYR A 1 104 ? 37.841 49.557 61.029 1.00 41.25 101 TYR A CA 1
ATOM 792 C C . TYR A 1 104 ? 37.223 48.688 59.929 1.00 42.41 101 TYR A C 1
ATOM 793 O O . TYR A 1 104 ? 36.663 49.225 58.978 1.00 40.47 101 TYR A O 1
ATOM 802 N N . THR A 1 105 ? 37.395 47.358 60.001 1.00 38.84 102 THR A N 1
ATOM 803 C CA . THR A 1 105 ? 36.883 46.467 58.953 1.00 37.21 102 THR A CA 1
ATOM 804 C C . THR A 1 105 ? 36.100 45.252 59.426 1.00 40.54 102 THR A C 1
ATOM 805 O O . THR A 1 105 ? 36.658 44.357 60.060 1.00 40.97 102 THR A O 1
ATOM 809 N N . ILE A 1 106 ? 34.797 45.219 59.086 1.00 36.10 103 ILE A N 1
ATOM 810 C CA . ILE A 1 106 ? 33.849 44.165 59.472 1.00 36.54 103 ILE A CA 1
ATOM 811 C C . ILE A 1 106 ? 33.711 43.034 58.422 1.00 39.94 103 ILE A C 1
ATOM 812 O O . ILE A 1 106 ? 33.670 43.310 57.221 1.00 37.51 103 ILE A O 1
ATOM 817 N N . GLU A 1 107 ? 33.621 41.763 58.893 1.00 38.61 104 GLU A N 1
ATOM 818 C CA . GLU A 1 107 ? 33.515 40.541 58.073 1.00 39.41 104 GLU A CA 1
ATOM 819 C C . GLU A 1 107 ? 32.530 39.502 58.668 1.00 46.83 104 GLU A C 1
ATOM 820 O O . GLU A 1 107 ? 32.681 39.077 59.817 1.00 47.25 104 GLU A O 1
ATOM 826 N N . ILE A 1 108 ? 31.535 39.091 57.863 1.00 45.10 105 ILE A N 1
ATOM 827 C CA . ILE A 1 108 ? 30.523 38.126 58.287 1.00 47.84 105 ILE A CA 1
ATOM 828 C C . ILE A 1 108 ? 31.116 36.765 58.633 1.00 53.12 105 ILE A C 1
ATOM 829 O O . ILE A 1 108 ? 30.683 36.137 59.596 1.00 54.54 105 ILE A O 1
ATOM 834 N N . VAL A 1 109 ? 32.123 36.333 57.873 1.00 49.60 106 VAL A N 1
ATOM 835 C CA . VAL A 1 109 ? 32.764 35.052 58.117 1.00 51.65 106 VAL A CA 1
ATOM 836 C C . VAL A 1 109 ? 33.875 35.151 59.134 1.00 55.91 106 VAL A C 1
ATOM 837 O O . VAL A 1 109 ? 34.874 35.851 58.940 1.00 53.76 106 VAL A O 1
ATOM 841 N N . LYS A 1 110 ? 33.722 34.370 60.202 1.00 55.75 107 LYS A N 1
ATOM 842 C CA . LYS A 1 110 ? 34.709 34.274 61.271 1.00 57.16 107 LYS A CA 1
ATOM 843 C C . LYS A 1 110 ? 36.043 33.837 60.689 1.00 61.74 107 LYS A C 1
ATOM 844 O O . LYS A 1 110 ? 37.058 34.478 60.947 1.00 60.21 107 LYS A O 1
ATOM 850 N N . GLU A 1 111 ? 36.024 32.779 59.868 1.00 60.36 108 GLU A N 1
ATOM 851 C CA . GLU A 1 111 ? 37.209 32.231 59.212 1.00 60.68 108 GLU A CA 1
ATOM 852 C C . GLU A 1 111 ? 37.902 33.286 58.377 1.00 61.19 108 GLU A C 1
ATOM 853 O O . GLU A 1 111 ? 39.117 33.458 58.486 1.00 59.42 108 GLU A O 1
ATOM 859 N N . LEU A 1 112 ? 37.129 34.018 57.575 1.00 57.21 109 LEU A N 1
ATOM 860 C CA . LEU A 1 112 ? 37.700 35.069 56.747 1.00 54.55 109 LEU A CA 1
ATOM 861 C C . LEU A 1 112 ? 38.358 36.162 57.582 1.00 58.54 109 LEU A C 1
ATOM 862 O O . LEU A 1 112 ? 39.493 36.558 57.290 1.00 58.00 109 LEU A O 1
ATOM 867 N N . ALA A 1 113 ? 37.705 36.574 58.675 1.00 55.35 110 ALA A N 1
ATOM 868 C CA . ALA A 1 113 ? 38.260 37.590 59.567 1.00 54.35 110 ALA A CA 1
ATOM 869 C C . ALA A 1 113 ? 39.593 37.157 60.183 1.00 59.59 110 ALA A C 1
ATOM 870 O O . ALA A 1 113 ? 40.499 37.983 60.318 1.00 58.17 110 ALA A O 1
ATOM 872 N N . VAL A 1 114 ? 39.726 35.863 60.515 1.00 58.54 111 VAL A N 1
ATOM 873 C CA . VAL A 1 114 ? 40.954 35.314 61.093 1.00 60.22 111 VAL A CA 1
ATOM 874 C C . VAL A 1 114 ? 42.098 35.386 60.073 1.00 63.26 111 VAL A C 1
ATOM 875 O O . VAL A 1 114 ? 43.233 35.647 60.466 1.00 64.16 111 VAL A O 1
ATOM 879 N N . PHE A 1 115 ? 41.801 35.212 58.776 1.00 57.77 112 PHE A N 1
ATOM 880 C CA . PHE A 1 115 ? 42.810 35.279 57.716 1.00 56.71 112 PHE A CA 1
ATOM 881 C C . PHE A 1 115 ? 43.225 36.720 57.424 1.00 58.55 112 PHE A C 1
ATOM 882 O O . PHE A 1 115 ? 44.415 36.964 57.224 1.00 58.74 112 PHE A O 1
ATOM 890 N N . ALA A 1 116 ? 42.254 37.664 57.367 1.00 52.53 113 ALA A N 1
ATOM 891 C CA . ALA A 1 116 ? 42.548 39.070 57.090 1.00 50.16 113 ALA A CA 1
ATOM 892 C C . ALA A 1 116 ? 43.405 39.667 58.203 1.00 55.40 113 ALA A C 1
ATOM 893 O O . ALA A 1 116 ? 44.488 40.176 57.917 1.00 54.64 113 ALA A O 1
ATOM 895 N N . ALA A 1 117 ? 42.980 39.483 59.472 1.00 53.94 114 ALA A N 1
ATOM 896 C CA . ALA A 1 117 ? 43.704 39.958 60.658 1.00 55.42 114 ALA A CA 1
ATOM 897 C C . ALA A 1 117 ? 45.147 39.422 60.705 1.00 61.83 114 ALA A C 1
ATOM 898 O O . ALA A 1 117 ? 46.054 40.130 61.145 1.00 62.17 114 ALA A O 1
ATOM 900 N N . GLN A 1 118 ? 45.347 38.175 60.237 1.00 59.88 115 GLN A N 1
ATOM 901 C CA . GLN A 1 118 ? 46.619 37.451 60.161 1.00 61.83 115 GLN A CA 1
ATOM 902 C C . GLN A 1 118 ? 47.583 38.147 59.189 1.00 64.90 115 GLN A C 1
ATOM 903 O O . GLN A 1 118 ? 48.714 38.473 59.567 1.00 65.92 115 GLN A O 1
ATOM 909 N N . ASN A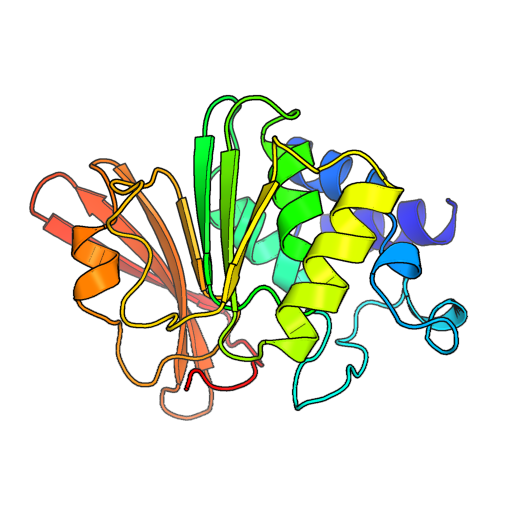 1 119 ? 47.105 38.418 57.958 1.00 59.19 116 ASN A N 1
ATOM 910 C CA . ASN A 1 119 ? 47.887 39.099 56.928 1.00 57.88 116 ASN A CA 1
ATOM 911 C C . ASN A 1 119 ? 48.224 40.526 57.342 1.00 60.52 116 ASN A C 1
ATOM 912 O O . ASN A 1 119 ? 49.331 40.983 57.063 1.00 60.38 116 ASN A O 1
ATOM 917 N N . LEU A 1 120 ? 47.280 41.222 58.017 1.00 56.15 117 LEU A N 1
ATOM 918 C CA . LEU A 1 120 ? 47.451 42.604 58.477 1.00 55.59 117 LEU A CA 1
ATOM 919 C C . LEU A 1 120 ? 48.465 42.729 59.601 1.00 63.05 117 LEU A C 1
ATOM 920 O O . LEU A 1 120 ? 48.955 43.825 59.858 1.00 63.32 117 LEU A O 1
ATOM 925 N N . GLU A 1 121 ? 48.802 41.608 60.242 1.00 62.48 118 GLU A N 1
ATOM 926 C CA . GLU A 1 121 ? 49.816 41.575 61.283 1.00 65.81 118 GLU A CA 1
ATOM 927 C C . GLU A 1 121 ? 51.184 41.275 60.681 1.00 71.48 118 GLU A C 1
ATOM 928 O O . GLU A 1 121 ? 52.160 41.877 61.110 1.00 72.75 118 GLU A O 1
ATOM 934 N N . ARG A 1 122 ? 51.241 40.398 59.650 1.00 68.36 119 ARG A N 1
ATOM 935 C CA . ARG A 1 122 ? 52.464 39.997 58.930 1.00 70.05 119 ARG A CA 1
ATOM 936 C C . ARG A 1 122 ? 53.211 41.157 58.260 1.00 74.14 119 ARG A C 1
ATOM 937 O O . ARG A 1 122 ? 54.413 41.048 58.013 1.00 75.92 119 ARG A O 1
ATOM 945 N N . LEU A 1 123 ? 52.507 42.260 57.984 1.00 68.70 120 LEU A N 1
ATOM 946 C CA . LEU A 1 123 ? 53.071 43.424 57.306 1.00 67.88 120 LEU A CA 1
ATOM 947 C C . LEU A 1 123 ? 53.251 44.659 58.184 1.00 71.50 120 LEU A C 1
ATOM 948 O O . LEU A 1 123 ? 54.095 45.502 57.865 1.00 72.42 120 LEU A O 1
ATOM 953 N N . GLY A 1 124 ? 52.477 44.749 59.269 1.00 66.76 121 GLY A N 1
ATOM 954 C CA . GLY A 1 124 ? 52.539 45.849 60.233 1.00 67.06 121 GLY A CA 1
ATOM 955 C C . GLY A 1 124 ? 51.340 46.777 60.263 1.00 67.06 121 GLY A C 1
ATOM 956 O O . GLY A 1 124 ? 51.450 47.914 60.736 1.00 67.04 121 GLY A O 1
ATOM 957 N N . TYR A 1 125 ? 50.182 46.297 59.783 1.00 60.55 122 TYR A N 1
ATOM 958 C CA . TYR A 1 125 ? 48.964 47.095 59.752 1.00 58.32 122 TYR A CA 1
ATOM 959 C C . TYR A 1 125 ? 48.114 46.983 61.018 1.00 63.37 122 TYR A C 1
ATOM 960 O O . TYR A 1 125 ? 47.191 47.778 61.182 1.00 62.47 122 TYR A O 1
ATOM 969 N N . TRP A 1 126 ? 48.441 46.048 61.934 1.00 61.69 123 TRP A N 1
ATOM 970 C CA . TRP A 1 126 ? 47.739 45.882 63.210 1.00 62.88 123 TRP A CA 1
ATOM 971 C C . TRP A 1 126 ? 47.789 47.191 64.015 1.00 67.70 123 TRP A C 1
ATOM 972 O O . TRP A 1 126 ? 48.841 47.822 64.103 1.00 68.58 123 TRP A O 1
ATOM 974 N N . GLY A 1 127 ? 46.654 47.578 64.578 1.00 63.70 124 GLY A N 1
ATOM 975 C CA . GLY A 1 127 ? 46.517 48.841 65.289 1.00 64.39 124 GLY A CA 1
ATOM 976 C C . GLY A 1 127 ? 45.888 49.822 64.328 1.00 65.53 124 GLY A C 1
ATOM 977 O O . GLY A 1 127 ? 44.739 50.218 64.521 1.00 64.31 124 GLY A O 1
ATOM 978 N N . VAL A 1 128 ? 46.603 50.138 63.225 1.00 60.96 125 VAL A N 1
ATOM 979 C CA . VAL A 1 128 ? 46.105 51.028 62.162 1.00 58.60 125 VAL A CA 1
ATOM 980 C C . VAL A 1 128 ? 44.816 50.424 61.573 1.00 59.33 125 VAL A C 1
ATOM 981 O O . VAL A 1 128 ? 43.848 51.142 61.322 1.00 58.13 125 VAL A O 1
ATOM 985 N N . VAL A 1 129 ? 44.806 49.096 61.390 1.00 54.21 126 VAL A N 1
ATOM 986 C CA . VAL A 1 129 ? 43.659 48.347 60.880 1.00 51.45 126 VAL A CA 1
ATOM 987 C C . VAL A 1 129 ? 43.110 47.434 62.005 1.00 56.94 126 VAL A C 1
ATOM 988 O O . VAL A 1 129 ? 43.895 46.789 62.716 1.00 58.46 126 VAL A O 1
ATOM 992 N N . GLU A 1 130 ? 41.763 47.401 62.169 1.00 52.34 127 GLU A N 1
ATOM 993 C CA . GLU A 1 130 ? 41.058 46.569 63.155 1.00 53.16 127 GLU A CA 1
ATOM 994 C C . GLU A 1 130 ? 40.015 45.685 62.461 1.00 55.66 127 GLU A C 1
ATOM 995 O O . GLU A 1 130 ? 39.255 46.168 61.613 1.00 53.24 127 GLU A O 1
ATOM 1001 N N . VAL A 1 131 ? 39.992 44.389 62.819 1.00 53.28 128 VAL A N 1
ATOM 1002 C CA . VAL A 1 131 ? 39.083 43.403 62.226 1.00 52.24 128 VAL A CA 1
ATOM 1003 C C . VAL A 1 131 ? 37.966 42.998 63.194 1.00 57.43 128 VAL A C 1
ATOM 1004 O O . VAL A 1 131 ? 38.232 42.717 64.363 1.00 59.55 128 VAL A O 1
ATOM 1008 N N . TYR A 1 132 ? 36.715 42.973 62.695 1.00 53.09 129 TYR A N 1
ATOM 1009 C CA . TYR A 1 132 ? 35.524 42.601 63.463 1.00 54.57 129 TYR A CA 1
ATOM 1010 C C . TYR A 1 132 ? 34.708 41.524 62.772 1.00 58.20 129 TYR A C 1
ATOM 1011 O O . TYR A 1 132 ? 34.423 41.627 61.578 1.00 56.86 129 TYR A O 1
ATOM 1020 N N . HIS A 1 133 ? 34.309 40.511 63.523 1.00 56.51 130 HIS A N 1
ATOM 1021 C CA . HIS A 1 133 ? 33.481 39.455 62.979 1.00 56.67 130 HIS A CA 1
ATOM 1022 C C . HIS A 1 133 ? 32.029 39.870 63.214 1.00 61.75 130 HIS A C 1
ATOM 1023 O O . HIS A 1 133 ? 31.561 39.854 64.357 1.00 63.68 130 HIS A O 1
ATOM 1030 N N . GLY A 1 134 ? 31.344 40.275 62.145 1.00 56.55 131 GLY A N 1
ATOM 1031 C CA . GLY A 1 134 ? 29.954 40.703 62.252 1.00 57.00 131 GLY A CA 1
ATOM 1032 C C . GLY A 1 134 ? 29.247 41.119 60.973 1.00 59.71 131 GLY A C 1
ATOM 1033 O O . GLY A 1 134 ? 29.745 40.864 59.874 1.00 58.13 131 GLY A O 1
ATOM 1034 N N . ASP A 1 135 ? 28.078 41.790 61.117 1.00 56.52 132 ASP A N 1
ATOM 1035 C CA . ASP A 1 135 ? 27.259 42.235 59.992 1.00 55.05 132 ASP A CA 1
ATOM 1036 C C . ASP A 1 135 ? 27.617 43.578 59.382 1.00 58.32 132 ASP A C 1
ATOM 1037 O O . ASP A 1 135 ? 27.672 44.613 60.054 1.00 58.25 132 ASP A O 1
ATOM 1042 N N . GLY A 1 136 ? 27.828 43.530 58.078 1.00 54.21 133 GLY A N 1
ATOM 1043 C CA . GLY A 1 136 ? 28.133 44.695 57.265 1.00 52.64 133 GLY A CA 1
ATOM 1044 C C . GLY A 1 136 ? 27.000 45.702 57.255 1.00 57.52 133 GLY A C 1
ATOM 1045 O O . GLY A 1 136 ? 27.251 46.905 57.329 1.00 56.29 133 GLY A O 1
ATOM 1046 N N . LYS A 1 137 ? 25.743 45.215 57.190 1.00 55.81 134 LYS A N 1
ATOM 1047 C CA . LYS A 1 137 ? 24.535 46.047 57.185 1.00 56.55 134 LYS A CA 1
ATOM 1048 C C . LYS A 1 137 ? 24.431 46.837 58.484 1.00 62.40 134 LYS A C 1
ATOM 1049 O O . LYS A 1 137 ? 24.137 48.028 58.460 1.00 62.05 134 LYS A O 1
ATOM 1055 N N . LYS A 1 138 ? 24.696 46.178 59.612 1.00 60.82 135 LYS A N 1
ATOM 1056 C CA . LYS A 1 138 ? 24.672 46.800 60.929 1.00 62.12 135 LYS A CA 1
ATOM 1057 C C . LYS A 1 138 ? 25.740 47.890 61.030 1.00 66.99 135 LYS A C 1
ATOM 1058 O O . LYS A 1 138 ? 25.446 49.018 61.438 1.00 67.08 135 LYS A O 1
ATOM 1064 N N . GLY A 1 139 ? 26.956 47.544 60.622 1.00 63.22 136 GLY A N 1
ATOM 1065 C CA . GLY A 1 139 ? 28.101 48.442 60.668 1.00 62.16 136 GLY A CA 1
ATOM 1066 C C . GLY A 1 139 ? 28.713 48.482 62.049 1.00 68.18 136 GLY A C 1
ATOM 1067 O O . GLY A 1 139 ? 28.371 47.664 62.908 1.00 69.05 136 GLY A O 1
ATOM 1068 N N . LEU A 1 140 ? 29.638 49.426 62.271 1.00 65.81 137 LEU A N 1
ATOM 1069 C CA . LEU A 1 140 ? 30.265 49.580 63.578 1.00 67.65 137 LEU A CA 1
ATOM 1070 C C . LEU A 1 140 ? 29.858 50.867 64.267 1.00 72.44 137 LEU A C 1
ATOM 1071 O O . LEU A 1 140 ? 30.525 51.895 64.119 1.00 71.83 137 LEU A O 1
ATOM 1076 N N . GLU A 1 141 ? 28.789 50.804 65.073 1.00 70.51 138 GLU A N 1
ATOM 1077 C CA . GLU A 1 141 ? 28.326 51.973 65.831 1.00 71.65 138 GLU A CA 1
ATOM 1078 C C . GLU A 1 141 ? 29.181 52.227 67.097 1.00 76.07 138 GLU A C 1
ATO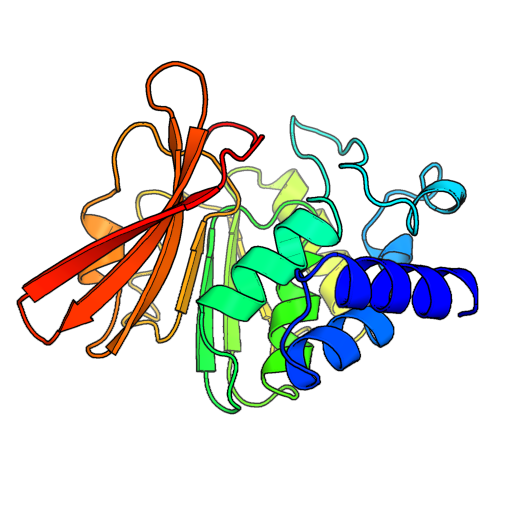M 1079 O O . GLU A 1 141 ? 29.032 53.264 67.746 1.00 77.02 138 GLU A O 1
ATOM 1085 N N . LYS A 1 142 ? 30.101 51.304 67.417 1.00 72.09 139 LYS A N 1
ATOM 1086 C CA . LYS A 1 142 ? 31.018 51.412 68.558 1.00 73.76 139 LYS A CA 1
ATOM 1087 C C . LYS A 1 142 ? 32.098 52.486 68.278 1.00 76.56 139 LYS A C 1
ATOM 1088 O O . LYS A 1 142 ? 32.594 53.105 69.216 1.00 78.22 139 LYS A O 1
ATOM 1094 N N . HIS A 1 143 ? 32.438 52.705 66.982 1.00 69.91 140 HIS A N 1
ATOM 1095 C CA . HIS A 1 143 ? 33.449 53.660 66.523 1.00 68.68 140 HIS A CA 1
ATOM 1096 C C . HIS A 1 143 ? 32.917 54.756 65.587 1.00 70.08 140 HIS A C 1
ATOM 1097 O O . HIS A 1 143 ? 33.645 55.705 65.290 1.00 69.89 140 HIS A O 1
ATOM 1104 N N . ALA A 1 144 ? 31.659 54.647 65.138 1.00 65.17 141 ALA A N 1
ATOM 1105 C CA . ALA A 1 144 ? 31.026 55.627 64.237 1.00 64.11 141 ALA A CA 1
ATOM 1106 C C . ALA A 1 144 ? 30.860 57.035 64.885 1.00 69.60 141 ALA A C 1
ATOM 1107 O O . ALA A 1 144 ? 30.861 57.097 66.112 1.00 71.68 141 ALA A O 1
ATOM 1109 N N . PRO A 1 145 ? 30.790 58.184 64.160 1.00 65.47 142 PRO A N 1
ATOM 1110 C CA . PRO A 1 145 ? 30.735 58.389 62.703 1.00 62.94 142 PRO A CA 1
ATOM 1111 C C . PRO A 1 145 ? 32.058 58.206 61.989 1.00 63.50 142 PRO A C 1
ATOM 1112 O O . PRO A 1 145 ? 33.119 58.403 62.565 1.00 63.62 142 PRO A O 1
ATOM 1116 N N . PHE A 1 146 ? 31.974 57.845 60.712 1.00 57.57 143 PHE A N 1
ATOM 1117 C CA . PHE A 1 146 ? 33.119 57.559 59.863 1.00 55.61 143 PHE A CA 1
ATOM 1118 C C . PHE A 1 146 ? 33.327 58.573 58.731 1.00 58.91 143 PHE A C 1
ATOM 1119 O O . PHE A 1 146 ? 32.359 58.996 58.088 1.00 58.67 143 PHE A O 1
ATOM 1127 N N . ASP A 1 147 ? 34.607 58.908 58.458 1.00 54.52 144 ASP A N 1
ATOM 1128 C CA . ASP A 1 147 ? 35.045 59.778 57.364 1.00 54.34 144 ASP A CA 1
ATOM 1129 C C . ASP A 1 147 ? 34.743 59.124 56.003 1.00 56.43 144 ASP A C 1
ATOM 1130 O O . ASP A 1 147 ? 34.154 59.765 55.152 1.00 55.93 144 ASP A O 1
ATOM 1135 N N . ALA A 1 148 ? 35.112 57.843 55.827 1.00 52.40 145 ALA A N 1
ATOM 1136 C CA . ALA A 1 148 ? 34.867 57.059 54.622 1.00 51.16 145 ALA A CA 1
ATOM 1137 C C . ALA A 1 148 ? 34.337 55.701 55.002 1.00 55.02 145 ALA A C 1
ATOM 1138 O O . ALA A 1 148 ? 34.792 55.116 55.979 1.00 54.61 145 ALA A O 1
ATOM 1140 N N . ILE A 1 149 ? 33.349 55.215 54.251 1.00 52.01 146 ILE A N 1
ATOM 1141 C CA . ILE A 1 149 ? 32.802 53.865 54.388 1.00 51.29 146 ILE A CA 1
ATOM 1142 C C . ILE A 1 149 ? 32.965 53.206 53.012 1.00 55.03 146 ILE A C 1
ATOM 1143 O O . ILE A 1 149 ? 32.447 53.725 52.026 1.00 54.80 146 ILE A O 1
ATOM 1148 N N . ILE A 1 150 ? 33.689 52.076 52.938 1.00 51.19 147 ILE A N 1
ATOM 1149 C CA . ILE A 1 150 ? 33.871 51.337 51.678 1.00 50.56 147 ILE A CA 1
ATOM 1150 C C . ILE A 1 150 ? 33.128 50.003 51.753 1.00 54.43 147 ILE A C 1
ATOM 1151 O O . ILE A 1 150 ? 33.416 49.191 52.628 1.00 54.28 147 ILE A O 1
ATOM 1156 N N . VAL A 1 151 ? 32.167 49.798 50.852 1.00 50.90 148 VAL A N 1
ATOM 1157 C CA . VAL A 1 151 ? 31.377 48.577 50.840 1.00 50.87 148 VAL A CA 1
ATOM 1158 C C . VAL A 1 151 ? 31.947 47.643 49.773 1.00 54.16 148 VAL A C 1
ATOM 1159 O O . VAL A 1 151 ? 31.645 47.787 48.596 1.00 54.44 148 VAL A O 1
ATOM 1163 N N . THR A 1 152 ? 32.793 46.697 50.183 1.00 49.12 149 THR A N 1
ATOM 1164 C CA . THR A 1 152 ? 33.396 45.771 49.229 1.00 48.38 149 THR A CA 1
ATOM 1165 C C . THR A 1 152 ? 32.516 44.538 48.962 1.00 53.15 149 THR A C 1
ATOM 1166 O O . THR A 1 152 ? 33.017 43.413 48.873 1.00 54.59 149 THR A O 1
ATOM 1170 N N . ALA A 1 153 ? 31.199 44.757 48.833 1.00 48.72 150 ALA A N 1
ATOM 1171 C CA . ALA A 1 153 ? 30.162 43.760 48.554 1.00 49.56 150 ALA A CA 1
ATOM 1172 C C . ALA A 1 153 ? 28.948 44.497 47.989 1.00 53.85 150 ALA A C 1
ATOM 1173 O O . ALA A 1 153 ? 28.755 45.665 48.308 1.00 52.55 150 ALA A O 1
ATOM 1175 N N . ALA A 1 154 ? 28.133 43.817 47.159 1.00 52.15 151 ALA A N 1
ATOM 1176 C CA . ALA A 1 154 ? 26.960 44.387 46.493 1.00 53.28 151 ALA A CA 1
ATOM 1177 C C . ALA A 1 154 ? 25.634 44.366 47.262 1.00 58.77 151 ALA A C 1
ATOM 1178 O O . ALA A 1 154 ? 24.944 43.336 47.350 1.00 60.16 151 ALA A O 1
ATOM 1180 N N . ALA A 1 155 ? 25.257 45.539 47.778 1.00 54.90 152 ALA A N 1
ATOM 1181 C CA . ALA A 1 155 ? 23.999 45.705 48.489 1.00 56.01 152 ALA A CA 1
ATOM 1182 C C . ALA A 1 155 ? 22.849 45.717 47.491 1.00 63.31 152 ALA A C 1
ATOM 1183 O O . ALA A 1 155 ? 23.008 46.177 46.361 1.00 62.85 152 ALA A O 1
ATOM 1185 N N . ASP A 1 156 ? 21.690 45.196 47.907 1.00 63.14 153 ASP A N 1
ATOM 1186 C CA . ASP A 1 156 ? 20.463 45.229 47.111 1.00 66.23 153 ASP A CA 1
ATOM 1187 C C . ASP A 1 156 ? 19.949 46.678 47.150 1.00 71.94 153 ASP A C 1
ATOM 1188 O O . ASP A 1 156 ? 19.634 47.255 46.106 1.00 73.36 153 ASP A O 1
ATOM 1193 N N . VAL A 1 157 ? 19.896 47.257 48.372 1.00 67.72 154 VAL A N 1
ATOM 1194 C CA . VAL A 1 157 ? 19.499 48.633 48.677 1.00 67.89 154 VAL A CA 1
ATOM 1195 C C . VAL A 1 157 ? 20.465 49.187 49.701 1.00 69.61 154 VAL A C 1
ATOM 1196 O O . VAL A 1 157 ? 20.942 48.445 50.566 1.00 68.72 154 VAL A O 1
ATOM 1200 N N . ILE A 1 158 ? 20.753 50.487 49.612 1.00 64.98 155 ILE A N 1
ATOM 1201 C CA . ILE A 1 158 ? 21.685 51.111 50.541 1.00 62.80 155 ILE A CA 1
ATOM 1202 C C . ILE A 1 158 ? 21.217 50.958 52.002 1.00 67.27 155 ILE A C 1
ATOM 1203 O O . ILE A 1 158 ? 20.126 51.424 52.346 1.00 69.20 155 ILE A O 1
ATOM 1208 N N . PRO A 1 159 ? 22.020 50.297 52.864 1.00 61.93 156 PRO A N 1
ATOM 1209 C CA . PRO A 1 159 ? 21.624 50.170 54.266 1.00 62.32 156 PRO A CA 1
ATOM 1210 C C . PRO A 1 159 ? 21.520 51.546 54.946 1.00 66.10 156 PRO A C 1
ATOM 1211 O O . PRO A 1 159 ? 22.460 52.348 54.850 1.00 64.35 156 PRO A O 1
ATOM 1215 N N . PRO A 1 160 ? 20.365 51.875 55.577 1.00 64.02 157 PRO A N 1
ATOM 1216 C CA . PRO A 1 160 ? 20.236 53.199 56.220 1.00 64.26 157 PRO A CA 1
ATOM 1217 C C . PRO A 1 160 ? 21.158 53.405 57.425 1.00 66.37 157 PRO A C 1
ATOM 1218 O O . PRO A 1 160 ? 21.486 54.549 57.759 1.00 65.73 157 PRO A O 1
ATOM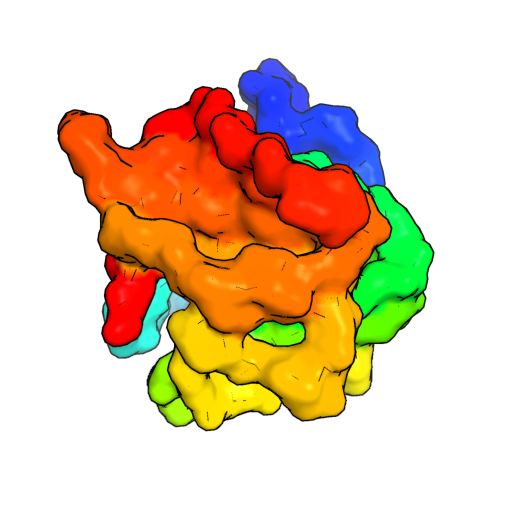 1222 N N . ALA A 1 161 ? 21.596 52.288 58.040 1.00 62.19 158 ALA A N 1
ATOM 1223 C CA . ALA A 1 161 ? 22.510 52.200 59.185 1.00 61.46 158 ALA A CA 1
ATOM 1224 C C . ALA A 1 161 ? 23.949 52.634 58.850 1.00 63.28 158 ALA A C 1
ATOM 1225 O O . ALA A 1 161 ? 24.742 52.834 59.774 1.00 62.71 158 ALA A O 1
ATOM 1227 N N . LEU A 1 162 ? 24.275 52.779 57.545 1.00 58.25 159 LEU A N 1
ATOM 1228 C CA . LEU A 1 162 ? 25.591 53.220 57.066 1.00 56.20 159 LEU A CA 1
ATOM 1229 C C . LEU A 1 162 ? 25.609 54.678 56.617 1.00 61.01 159 LEU A C 1
ATOM 1230 O O . LEU A 1 162 ? 26.648 55.333 56.706 1.00 60.05 159 LEU A O 1
ATOM 1235 N N . ILE A 1 163 ? 24.450 55.200 56.174 1.00 59.28 160 ILE A N 1
ATOM 1236 C CA . ILE A 1 163 ? 24.252 56.613 55.821 1.00 60.17 160 ILE A CA 1
ATOM 1237 C C . ILE A 1 163 ? 24.304 57.442 57.126 1.00 65.50 160 ILE A C 1
ATOM 1238 O O . ILE A 1 163 ? 24.876 58.534 57.144 1.00 65.57 160 ILE A O 1
ATOM 1243 N N . ARG A 1 164 ? 23.692 56.909 58.204 1.00 63.05 161 ARG A N 1
ATOM 1244 C CA . ARG A 1 164 ? 23.667 57.525 59.532 1.00 64.43 161 ARG A CA 1
ATOM 1245 C C . ARG A 1 164 ? 25.017 57.383 60.234 1.00 67.06 161 ARG A C 1
ATOM 1246 O O . ARG A 1 164 ? 25.362 58.241 61.043 1.00 68.24 161 ARG A O 1
ATOM 1254 N N . GLN A 1 165 ? 25.790 56.324 59.901 1.00 61.01 162 GLN A N 1
ATOM 1255 C CA . GLN A 1 165 ? 27.125 56.066 60.458 1.00 59.48 162 GLN A CA 1
ATOM 1256 C C . GLN A 1 165 ? 28.226 56.834 59.704 1.00 60.92 162 GLN A C 1
ATOM 1257 O O . GLN A 1 165 ? 29.417 56.706 60.015 1.00 60.19 162 GLN A O 1
ATOM 1263 N N . LEU A 1 166 ? 27.799 57.664 58.748 1.00 56.07 163 LEU A N 1
ATOM 1264 C CA . LEU A 1 166 ? 28.629 58.501 57.899 1.00 54.80 163 LEU A CA 1
ATOM 1265 C C . LEU A 1 166 ? 28.591 59.940 58.443 1.00 58.35 163 LEU A C 1
ATOM 1266 O O . LEU A 1 166 ? 27.514 60.513 58.636 1.00 59.52 163 LEU A O 1
ATOM 1271 N N . LYS A 1 167 ? 29.767 60.489 58.743 1.00 53.04 164 LYS A N 1
ATOM 1272 C CA . LYS A 1 167 ? 29.869 61.837 59.275 1.00 54.34 164 LYS A CA 1
ATOM 1273 C C . LYS A 1 167 ? 29.735 62.908 58.187 1.00 58.82 164 LYS A C 1
ATOM 1274 O O . LYS A 1 167 ? 29.872 62.597 57.003 1.00 57.47 164 LYS A O 1
ATOM 1280 N N . ASP A 1 168 ? 29.406 64.139 58.585 1.00 56.86 165 ASP A N 1
ATOM 1281 C CA . ASP A 1 168 ? 29.211 65.287 57.701 1.00 57.79 165 ASP A CA 1
ATOM 1282 C C . ASP A 1 168 ? 30.427 65.529 56.798 1.00 60.64 165 ASP A C 1
ATOM 1283 O O . ASP A 1 168 ? 31.501 65.890 57.285 1.00 60.64 165 ASP A O 1
ATOM 1288 N N . GLY A 1 169 ? 30.238 65.247 55.505 1.00 56.17 166 GLY A N 1
ATOM 1289 C CA . GLY A 1 169 ? 31.253 65.351 54.460 1.00 55.24 166 GLY A CA 1
ATOM 1290 C C . GLY A 1 169 ? 31.767 63.995 54.019 1.00 56.01 166 GLY A C 1
ATOM 1291 O O . GLY A 1 169 ? 32.539 63.899 53.061 1.00 55.57 166 GLY A O 1
ATOM 1292 N N . GLY A 1 170 ? 31.322 62.958 54.733 1.00 50.06 167 GLY A N 1
ATOM 1293 C CA . GLY A 1 170 ? 31.693 61.566 54.534 1.00 46.87 167 GLY A CA 1
ATOM 1294 C C . GLY A 1 170 ? 31.314 60.959 53.204 1.00 49.43 167 GLY A C 1
ATOM 1295 O O . GLY A 1 170 ? 30.268 61.264 52.625 1.00 49.96 167 GLY A O 1
ATOM 1296 N N . VAL A 1 171 ? 32.184 60.098 52.715 1.00 44.32 168 VAL A N 1
ATOM 1297 C CA . VAL A 1 171 ? 31.974 59.405 51.452 1.00 43.39 168 VAL A CA 1
ATOM 1298 C C . VAL A 1 171 ? 31.707 57.913 51.706 1.00 46.68 168 VAL A C 1
ATOM 1299 O O . VAL A 1 171 ? 32.320 57.313 52.588 1.00 44.25 168 VAL A O 1
ATOM 1303 N N . MET A 1 172 ? 30.788 57.328 50.925 1.00 44.61 169 MET A N 1
ATOM 1304 C CA . MET A 1 172 ? 30.505 55.911 50.963 1.00 43.65 169 MET A CA 1
ATOM 1305 C C . MET A 1 172 ? 30.409 55.422 49.544 1.00 50.19 169 MET A C 1
ATOM 1306 O O . MET A 1 172 ? 29.577 55.902 48.762 1.00 51.77 169 MET A O 1
ATOM 1311 N N . VAL A 1 173 ? 31.269 54.454 49.222 1.00 46.07 170 VAL A N 1
ATOM 1312 C CA . VAL A 1 173 ? 31.328 53.843 47.909 1.00 45.95 170 VAL A CA 1
ATOM 1313 C C . VAL A 1 173 ? 30.722 52.444 48.038 1.00 49.68 170 VAL A C 1
ATOM 1314 O O . VAL A 1 173 ? 31.318 51.553 48.652 1.00 48.16 170 VAL A O 1
ATOM 1318 N N . ILE A 1 174 ? 29.462 52.322 47.567 1.00 47.79 171 ILE A N 1
ATOM 1319 C CA . ILE A 1 174 ? 28.623 51.135 47.674 1.00 47.48 171 ILE A CA 1
ATOM 1320 C C . ILE A 1 174 ? 28.139 50.583 46.319 1.00 51.77 171 ILE A C 1
ATOM 1321 O O . ILE A 1 174 ? 27.354 51.233 45.618 1.00 52.58 171 ILE A O 1
ATOM 13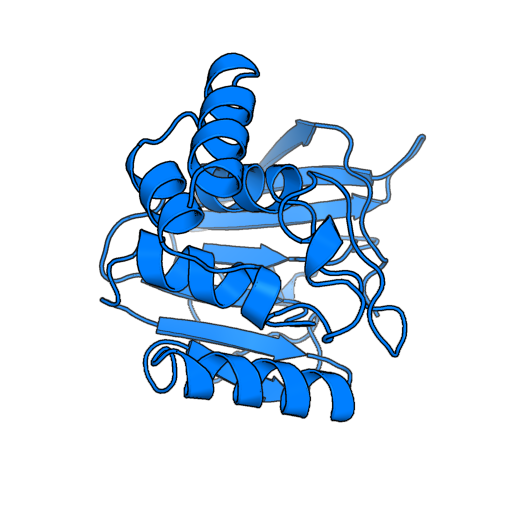26 N N . PRO A 1 175 ? 28.550 49.349 45.949 1.00 47.49 172 PRO A N 1
ATOM 1327 C CA . PRO A 1 175 ? 28.022 48.750 44.710 1.00 48.59 172 PRO A CA 1
ATOM 1328 C C . PRO A 1 175 ? 26.559 48.320 44.924 1.00 53.72 172 PRO A C 1
ATOM 1329 O O . PRO A 1 175 ? 26.290 47.523 45.826 1.00 52.60 172 PRO A O 1
ATOM 1333 N N . VAL A 1 176 ? 25.610 48.878 44.150 1.00 52.54 173 VAL A N 1
ATOM 1334 C CA . VAL A 1 176 ? 24.194 48.515 44.299 1.00 54.10 173 VAL A CA 1
ATOM 1335 C C . VAL A 1 176 ? 23.710 47.690 43.106 1.00 61.01 173 VAL A C 1
ATOM 1336 O O . VAL A 1 176 ? 23.840 48.134 41.966 1.00 61.94 173 VAL A O 1
ATOM 1340 N N . GLU A 1 177 ? 23.168 46.488 43.369 1.00 59.36 174 GLU A N 1
ATOM 1341 C CA . GLU A 1 177 ? 22.668 45.612 42.305 1.00 62.21 174 GLU A CA 1
ATOM 1342 C C . GLU A 1 177 ? 21.369 46.083 41.672 1.00 69.12 174 GLU A C 1
ATOM 1343 O O . GLU A 1 177 ? 20.270 45.846 42.189 1.00 70.44 174 GLU A O 1
ATOM 1349 N N . GLU A 1 178 ? 21.519 46.791 40.552 1.00 66.58 175 GLU A N 1
ATOM 1350 C CA . GLU A 1 178 ? 20.412 47.339 39.782 1.00 69.32 175 GLU A CA 1
ATOM 1351 C C . GLU A 1 178 ? 20.157 46.473 38.535 1.00 74.80 175 GLU A C 1
ATOM 1352 O O . GLU A 1 178 ? 20.585 45.321 38.499 1.00 74.06 175 GLU A O 1
ATOM 1358 N N . ARG A 1 179 ? 19.409 46.997 37.542 1.00 73.50 176 ARG A N 1
ATOM 1359 C CA . ARG A 1 179 ? 19.128 46.275 36.304 1.00 76.11 176 ARG A CA 1
ATOM 1360 C C . ARG A 1 179 ? 20.400 46.302 35.472 1.00 78.97 176 ARG A C 1
ATOM 1361 O O . ARG A 1 179 ? 21.184 47.257 35.561 1.00 76.96 176 ARG A O 1
ATOM 1369 N N . LEU A 1 180 ? 20.617 45.241 34.686 1.00 76.51 177 LEU A N 1
ATOM 1370 C CA . LEU A 1 180 ? 21.794 45.071 33.833 1.00 75.76 177 LEU A CA 1
ATOM 1371 C C . LEU A 1 180 ? 23.098 45.109 34.638 1.00 76.00 177 LEU A C 1
ATOM 1372 O O . LEU A 1 180 ? 24.137 45.498 34.103 1.00 75.60 177 LEU A O 1
ATOM 1377 N N . GLY A 1 181 ? 23.044 44.686 35.900 1.00 69.50 178 GLY A N 1
ATOM 1378 C CA . GLY A 1 181 ? 24.224 44.620 36.753 1.00 65.20 178 GLY A CA 1
ATOM 1379 C C . GLY A 1 181 ? 24.291 45.588 37.913 1.00 65.81 178 GLY A C 1
ATOM 1380 O O . GLY A 1 181 ? 23.322 46.281 38.235 1.00 66.54 178 GLY A O 1
ATOM 1381 N N . GLN A 1 182 ? 25.443 45.595 38.587 1.00 58.29 179 GLN A N 1
ATOM 1382 C CA . GLN A 1 182 ? 25.678 46.454 39.744 1.00 54.77 179 GLN A CA 1
ATOM 1383 C C . GLN A 1 182 ? 26.345 47.724 39.295 1.00 57.56 179 GLN A C 1
ATOM 1384 O O . GLN A 1 182 ? 27.237 47.683 38.450 1.00 57.26 179 GLN A O 1
ATOM 1390 N N . VAL A 1 183 ? 25.918 48.848 39.870 1.00 53.23 180 VAL A N 1
ATOM 1391 C CA . VAL A 1 183 ? 26.465 50.177 39.589 1.00 52.33 180 VAL A CA 1
ATOM 1392 C C . VAL A 1 183 ? 27.245 50.622 40.81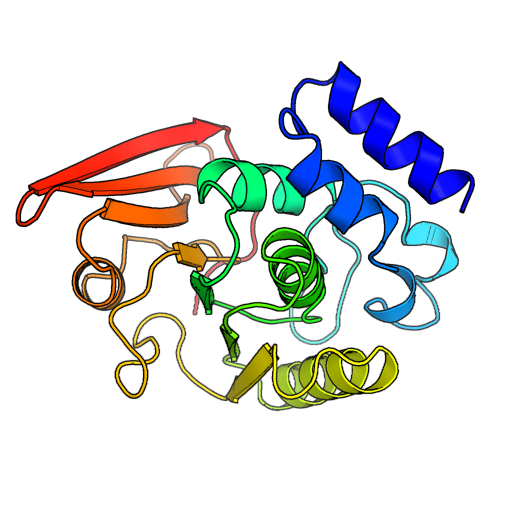4 1.00 52.86 180 VAL A C 1
ATOM 1393 O O . VAL A 1 183 ? 26.706 50.615 41.928 1.00 51.81 180 VAL A O 1
ATOM 1397 N N . LEU A 1 184 ? 28.502 51.030 40.622 1.00 47.43 181 LEU A N 1
ATOM 1398 C CA . LEU A 1 184 ? 29.292 51.545 41.740 1.00 44.53 181 LEU A CA 1
ATOM 1399 C C . LEU A 1 184 ? 28.757 52.928 42.061 1.00 47.86 181 LEU A C 1
ATOM 1400 O O . LEU A 1 184 ? 28.768 53.811 41.201 1.00 49.27 181 LEU A O 1
ATOM 1405 N N . TYR A 1 185 ? 28.275 53.117 43.286 1.00 42.48 182 TYR A N 1
ATOM 1406 C CA . TYR A 1 185 ? 27.734 54.404 43.690 1.00 42.48 182 TYR A CA 1
ATOM 1407 C C . TYR A 1 185 ? 28.627 55.095 44.714 1.00 44.34 182 TYR A C 1
ATOM 1408 O O . TYR A 1 185 ? 29.271 54.435 45.530 1.00 41.74 182 TYR A O 1
ATOM 1417 N N . LYS A 1 186 ? 28.640 56.429 44.686 1.00 41.99 183 LYS A N 1
ATOM 1418 C CA . LYS A 1 186 ? 29.347 57.275 45.650 1.00 41.38 183 LYS A CA 1
ATOM 1419 C C . LYS A 1 186 ? 28.256 58.078 46.359 1.00 49.50 183 LYS A C 1
ATOM 1420 O O . LYS A 1 186 ? 27.432 58.691 45.675 1.00 51.92 183 LYS A O 1
ATOM 1426 N N . VAL A 1 187 ? 28.235 58.067 47.712 1.00 46.24 184 VAL A N 1
ATOM 1427 C CA . VAL A 1 187 ? 27.238 58.787 48.521 1.00 47.75 184 VAL A CA 1
ATOM 1428 C C . VAL A 1 187 ? 27.949 59.845 49.361 1.00 53.29 184 VAL A C 1
ATOM 1429 O O . VAL A 1 187 ? 28.894 59.532 50.093 1.00 51.66 184 VAL A O 1
ATOM 1433 N N . VAL A 1 188 ? 27.517 61.100 49.204 1.00 52.95 185 VAL A N 1
ATOM 1434 C CA . VAL A 1 188 ? 28.101 62.254 49.874 1.00 54.24 185 VAL A CA 1
ATOM 1435 C C . VAL A 1 188 ? 27.079 62.821 50.837 1.00 60.46 185 VAL A C 1
ATOM 1436 O O . VAL A 1 188 ? 25.922 63.028 50.464 1.00 62.23 185 VAL A O 1
ATOM 1440 N N . LYS A 1 189 ? 27.509 63.042 52.082 1.00 56.47 186 LYS A N 1
ATOM 1441 C CA . LYS A 1 189 ? 26.669 63.566 53.140 1.00 57.70 186 LYS A CA 1
ATOM 1442 C C . LYS A 1 189 ? 26.914 65.060 53.326 1.00 64.96 186 LYS A C 1
ATOM 1443 O O . LYS A 1 189 ? 28.042 65.483 53.583 1.00 64.37 186 LYS A O 1
ATOM 1449 N N . ARG A 1 190 ? 25.848 65.847 53.165 1.00 64.78 187 ARG A N 1
ATOM 1450 C CA . ARG A 1 190 ? 25.861 67.298 53.307 1.00 68.07 187 ARG A CA 1
ATOM 1451 C C . ARG A 1 190 ? 24.996 67.641 54.525 1.00 74.60 187 ARG A C 1
ATOM 1452 O O . ARG A 1 190 ? 23.838 68.034 54.384 1.00 76.01 187 ARG A O 1
ATOM 1460 N N . GLY A 1 191 ? 25.560 67.384 55.703 1.00 71.35 188 GLY A N 1
ATOM 1461 C CA . GLY A 1 191 ? 24.907 67.599 56.990 1.00 73.25 188 GLY A CA 1
ATOM 1462 C C . GLY A 1 191 ? 23.735 66.671 57.229 1.00 77.09 188 GLY A C 1
ATOM 1463 O O . GLY A 1 191 ? 23.881 65.625 57.867 1.00 74.12 188 GLY A O 1
ATOM 1464 N N . ASP A 1 192 ? 22.568 67.053 56.685 1.00 76.55 189 ASP A N 1
ATOM 1465 C CA . ASP A 1 192 ? 21.305 66.327 56.784 1.00 76.78 189 ASP A CA 1
ATOM 1466 C C . ASP A 1 192 ? 20.822 65.835 55.412 1.00 79.94 189 ASP A C 1
ATOM 1467 O O . ASP A 1 192 ? 19.862 65.060 55.343 1.00 79.60 189 ASP A O 1
ATOM 1472 N N . LYS A 1 193 ? 21.505 66.281 54.326 1.00 76.03 190 LYS A N 1
ATOM 1473 C CA . LYS A 1 193 ? 21.205 65.992 52.918 1.00 75.64 190 LYS A CA 1
ATOM 1474 C C . LYS A 1 193 ? 22.157 64.939 52.316 1.00 76.28 190 LYS A C 1
ATOM 1475 O O . LYS A 1 193 ? 23.363 64.964 52.578 1.00 74.99 190 LYS A O 1
ATOM 1481 N N . ILE A 1 194 ? 21.605 64.025 51.512 1.00 70.90 191 ILE A N 1
ATOM 1482 C CA . ILE A 1 194 ? 22.368 62.966 50.863 1.00 67.70 191 ILE A CA 1
ATOM 1483 C C . ILE A 1 194 ? 22.658 63.322 49.407 1.00 71.99 191 ILE A C 1
ATOM 1484 O O . ILE A 1 194 ? 21.862 64.021 48.784 1.00 74.63 191 ILE A O 1
ATOM 1489 N N . GLU A 1 195 ? 23.771 62.809 48.845 1.00 66.32 192 GLU A N 1
ATOM 1490 C CA . GLU A 1 195 ? 24.153 63.027 47.445 1.00 67.16 192 GLU A CA 1
ATOM 1491 C C . GLU A 1 195 ? 24.552 61.695 46.782 1.00 68.45 192 GLU A C 1
ATOM 1492 O O . GLU A 1 195 ? 25.739 61.351 46.737 1.00 66.85 192 GLU A O 1
ATOM 1498 N N . LYS A 1 196 ? 23.557 60.936 46.282 1.00 64.36 193 LYS A N 1
ATOM 1499 C CA . LYS A 1 196 ? 23.772 59.631 45.648 1.00 61.97 193 LYS A CA 1
ATOM 1500 C C . LYS A 1 196 ? 24.179 59.774 44.188 1.00 65.63 193 LYS A C 1
ATOM 1501 O O . LYS A 1 196 ? 23.340 59.969 43.306 1.00 67.61 193 LYS A O 1
ATOM 1507 N N . LYS A 1 197 ? 25.486 59.684 43.944 1.00 60.11 194 LYS A N 1
ATOM 1508 C CA . LYS A 1 197 ? 26.113 59.821 42.627 1.00 60.62 194 LYS A CA 1
ATOM 1509 C C . LYS A 1 197 ? 26.552 58.450 42.084 1.00 62.17 194 LYS A C 1
ATOM 1510 O O . LYS A 1 197 ? 27.076 57.646 42.851 1.00 59.81 194 LYS A O 1
ATOM 1516 N N . ALA A 1 198 ? 26.335 58.198 40.770 1.00 59.95 195 ALA A N 1
ATOM 1517 C CA . ALA A 1 198 ? 26.627 56.939 40.067 1.00 59.08 195 ALA A CA 1
ATOM 1518 C C . ALA A 1 198 ? 27.866 56.994 39.158 1.00 62.40 195 ALA A C 1
ATOM 1519 O O . ALA A 1 198 ? 27.987 57.886 38.311 1.00 64.85 195 ALA A O 1
ATOM 1521 N N . ILE A 1 199 ? 28.754 55.996 39.306 1.00 55.81 196 ILE A N 1
ATOM 1522 C CA . ILE A 1 199 ? 30.028 55.920 38.577 1.00 55.55 196 ILE A CA 1
ATOM 1523 C C . ILE A 1 199 ? 30.094 54.952 37.364 1.00 61.02 196 ILE A C 1
ATOM 1524 O O . ILE A 1 199 ? 29.741 55.366 36.262 1.00 63.59 196 ILE A O 1
ATOM 1529 N N . THR A 1 200 ? 30.575 53.709 37.560 1.00 56.05 197 THR A N 1
ATOM 1530 C CA . THR A 1 200 ? 30.730 52.697 36.514 1.00 57.38 197 THR A CA 1
ATOM 1531 C C . THR A 1 200 ? 29.972 51.418 36.903 1.00 61.97 197 THR A C 1
ATOM 1532 O O . THR A 1 200 ? 29.575 51.257 38.061 1.00 59.22 197 THR A O 1
ATOM 1536 N N . TYR A 1 201 ? 29.752 50.512 35.935 1.00 61.83 198 TYR A N 1
ATOM 1537 C CA . TYR A 1 201 ? 29.092 49.228 36.193 1.00 62.01 198 TYR A CA 1
ATOM 1538 C C . TYR A 1 201 ? 30.140 48.256 36.750 1.00 66.52 198 TYR A C 1
ATOM 1539 O O . TYR A 1 201 ? 31.060 47.863 36.027 1.00 67.57 198 TYR A O 1
ATOM 1548 N N . VAL A 1 202 ? 30.020 47.898 38.038 1.00 61.83 199 VAL A N 1
ATOM 1549 C CA . VAL A 1 202 ? 30.971 47.004 38.707 1.00 60.05 199 VAL A CA 1
ATOM 1550 C C . VAL A 1 202 ? 30.485 45.575 38.886 1.00 65.66 199 VAL A C 1
ATOM 1551 O O . VAL A 1 202 ? 29.282 45.314 38.965 1.00 66.31 199 VAL A O 1
ATOM 1555 N N . MET A 1 203 ? 31.445 44.650 38.979 1.00 62.53 200 MET A N 1
ATOM 1556 C CA . MET A 1 203 ? 31.178 43.247 39.252 1.00 63.46 200 MET A CA 1
ATOM 1557 C C . MET A 1 203 ? 31.703 42.950 40.652 1.00 64.59 200 MET A C 1
ATOM 1558 O O . MET A 1 203 ? 32.916 42.910 40.860 1.00 63.27 200 MET A O 1
ATOM 1563 N N . PHE A 1 204 ? 30.780 42.775 41.612 1.00 59.98 201 PHE A N 1
ATOM 1564 C CA . PHE A 1 204 ? 31.064 42.500 43.024 1.00 57.43 201 PHE A CA 1
ATOM 1565 C C . PHE A 1 204 ? 30.200 41.365 43.549 1.00 61.96 201 PHE A C 1
ATOM 1566 O O . PHE A 1 204 ? 29.057 41.203 43.114 1.00 63.28 201 PHE A O 1
ATOM 1574 N N . VAL A 1 205 ? 30.716 40.638 44.564 1.00 57.42 202 VAL A N 1
ATOM 1575 C CA . VAL A 1 205 ? 30.030 39.565 45.293 1.00 58.34 202 VAL A CA 1
ATOM 1576 C C . VAL A 1 205 ? 28.912 40.190 46.124 1.00 62.20 202 VAL A C 1
ATOM 1577 O O . VAL A 1 205 ? 29.110 41.285 46.649 1.00 59.76 202 VAL A O 1
ATOM 1581 N N . PRO A 1 206 ? 27.722 39.572 46.219 1.00 61.60 203 PRO A N 1
ATOM 1582 C CA . PRO A 1 206 ? 26.633 40.217 46.965 1.00 61.70 203 PRO A CA 1
ATOM 1583 C C . PRO A 1 206 ? 26.849 40.330 48.473 1.00 64.15 203 PRO A C 1
ATOM 1584 O O . PRO A 1 206 ? 27.579 39.539 49.063 1.00 63.79 203 PRO A O 1
ATOM 1588 N N . LEU A 1 207 ? 26.178 41.306 49.096 1.00 59.68 204 LEU A N 1
ATOM 1589 C CA . LEU A 1 207 ? 26.227 41.529 50.538 1.00 58.73 204 LEU A CA 1
ATOM 1590 C C . LEU A 1 207 ? 25.178 40.650 51.213 1.00 66.45 204 LEU A C 1
ATOM 1591 O O . LEU A 1 207 ? 24.061 40.529 50.699 1.00 68.68 204 LEU A O 1
ATOM 1596 N N . ARG A 1 208 ? 25.553 40.014 52.344 1.00 63.32 205 ARG A N 1
ATOM 1597 C CA . ARG A 1 208 ? 24.667 39.148 53.115 1.00 67.58 205 ARG A CA 1
ATOM 1598 C C . ARG A 1 208 ? 23.824 39.985 54.049 1.00 71.39 205 ARG A C 1
ATOM 1599 O O . ARG A 1 208 ? 22.747 39.507 54.442 1.00 75.72 205 ARG A O 1
#

Nearest PDB structures (foldseek):
  4o29-assembly1_A  TM=1.005E+00  e=3.981E-45  Pyrobaculum aerophilum str. IM2
  1jg3-assembly1_A  TM=9.631E-01  e=1.411E-25  Pyrococcus furiosus
  1vbf-assembly1_B  TM=9.226E-01  e=2.785E-19  Sulfurisphaera tokodaii
  8qby-assembly1_t  TM=9.355E-01  e=1.745E-18  Paracoccus denitrificans PD1222
  8esq-assembly1_q  TM=5.377E-01  e=3.393E-07  Schizosaccharomyces pombe

Radius of gyration: 15.49 Å; Cα contacts (8 Å, |Δi|>4): 465; chains: 1; bounding box: 39×38×37 Å

Foldseek 3Di:
DVLQVCLLVVLVVVPQQVDPLLSVLSSPAQQLLLDDVVCSVVSSPQCFDDDPPLDTNHGPSRLSNQLVQQPQEAQFAEEEEACQSVSSVSSSCSSNPLHHAYEYEHQDPVRQVNNQVSCVVVPNPPRYHYHHDASLQTDPVDFQGQEYEYQAEEQDRRPNNVVSHDAQHWYFHFYADPPATWTWIWGHHPPDIDIHTDGHDDGHHGD

CATH classification: 3.40.50.150

B-factor: mean 64.65, std 14.65, range [35.0, 136.16]

Sequence (207 aa):
ALMAKRLVEELERDGIVKSERVKRALLTVPREEFVLPEYRMMAYEDRPLPLFAGATISAPHMVAMMCELIEPRPGMKILEVGTGSGYHAAVCAEAIEKKGRIYTIEIVKELAVFAAQNLERLGYWGVVEVYHGDGKKGLEKHAPFDAIIVTAAADVIPPALIRQLKDGGVMVIPVEERLGQVLYKVVKRGDKIEKKAITYVMFVPLR

Solvent-accessible surface area: 9828 Å² total; per-residue (Å²): 110,84,104,5,124,166,12,0,104,58,3,69,185,94,40,37,1,134,38,120,84,0,38,165,1,4,38,75,0,26,0,66,46,0,2,53,92,119,60,86,170,76,0,24,70,53,160,56,2,66,16,79,54,58,16,50,4,16,0,0,62,14,0,0,20,0,0,24,24,1,91,18,94,52,51,1,64,0,0,1,0,24,7,10,6,0,4,7,0,0,0,0,0,38,2,0,98,82,110,38,70,0,16,0,8,11,68,22,122,104,4,8,94,18,0,34,84,1,2,119,123,62,42,8,57,49,26,8,51,36,41,108,20,39,8,93,153,10,0,122,152,50,18,69,0,19,0,0,0,0,12,10,0,2,96,120,28,12,93,38,0,31,191,7,2,77,111,44,2,5,0,0,0,0,15,63,88,190,137,38,30,16,0,40,35,0,23,32,141,40,130,137,83,88,102,129,49,68,69,146,18,169,13,62,91,34,157

Secondary structure (DSSP, 8-state):
-HHHHHHHHHHHHHTS---HHHHHHHHHS-STTTS-GGGGTTTTSSS-EE-GGG-EE--HHHHHHHHHHT---SSEEEEEE--TTSHHHHHHHHHTTT-EEEEEEES-HHHHHHHHHHHHHHT-BTTEEEEES-TTT--TTT-SEEEEEE-SBBSS--HHHHTTEEEEEEEEEEEEETTEEEEEEEEEETTEEEEEEEEEE--PBP-